Protein 1Z0J (pdb70)

GO terms:
  GO:0005525 GTP binding (F, IDA)
  GO:0003924 GTPase activity (F, IDA)
  GO:0005769 early endosome (C, EXP)
  GO:0010008 endosome membrane (C, EXP)
  GO:0031410 cytoplasmic vesicle (C, EXP)
  GO:0005515 protein binding (F, IPI)
  GO:0015629 actin cytoskeleton (C, IDA)

Organism: Mus musculus (NCBI:txid10090)

Solvent-accessible surface area: 10919 Å² total; per-residue (Å²): 97,117,80,50,46,83,1,41,0,0,0,0,1,39,57,55,1,14,13,15,12,0,2,106,40,5,30,97,105,46,72,75,106,120,68,120,87,23,102,4,0,30,13,36,30,61,74,14,122,31,73,140,100,76,0,23,0,8,0,4,1,4,3,18,47,132,131,5,98,55,2,1,19,18,0,5,106,74,12,35,0,0,0,0,0,0,3,0,18,104,78,122,4,14,64,29,0,75,66,11,8,145,56,6,153,137,94,23,86,141,98,30,17,18,0,0,0,0,4,65,14,38,75,88,145,93,66,98,3,95,89,152,86,0,72,70,37,0,76,77,21,155,5,6,23,15,15,0,0,2,114,81,59,67,63,5,84,89,0,0,66,35,0,2,145,91,9,133,97,39,63,68,126,32,0,69,46,3,10,92,46,0,95,60,61,17,64,62,14,142,93,69,73,35,78,52,26,28,62,21,3,33,87,6,22,155,68,0,100,104,9,27,41,89,74,138,62,65,68,167

Structure (mmCIF, N/CA/C/O backbone):
data_1Z0J
#
_entry.id   1Z0J
#
_cell.length_a   45.075
_cell.length_b   55.897
_cell.length_c   85.960
_cell.angle_alpha   90.00
_cell.angle_beta   90.00
_cell.angle_gamma   90.00
#
_symmetry.space_group_name_H-M   'P 21 21 21'
#
loop_
_entity.id
_entity.type
_entity.pdbx_description
1 polymer 'Ras-related protein Rab-22A'
2 polymer 'FYVE-finger-containing Rab5 effector protein rabenosyn-5'
3 non-polymer 'MAGNESIUM ION'
4 non-polymer "GUANOSINE-5'-TRIPHOSPHATE"
5 non-polymer 2-AMINO-2-HYDROXYMETHYL-PROPANE-1,3-DIOL
6 non-polymer GLYCEROL
7 water water
#
loop_
_atom_site.group_PDB
_atom_site.id
_atom_site.type_symbol
_atom_site.label_atom_id
_atom_site.label_alt_id
_atom_site.label_comp_id
_atom_site.label_asym_id
_atom_site.label_entity_id
_atom_site.label_seq_id
_atom_site.pdbx_PDB_ins_code
_atom_site.Cartn_x
_atom_site.Cartn_y
_atom_site.Cartn_z
_atom_site.occupancy
_atom_site.B_iso_or_equiv
_atom_site.auth_seq_id
_atom_site.auth_comp_id
_atom_site.auth_asym_id
_atom_site.auth_atom_id
_atom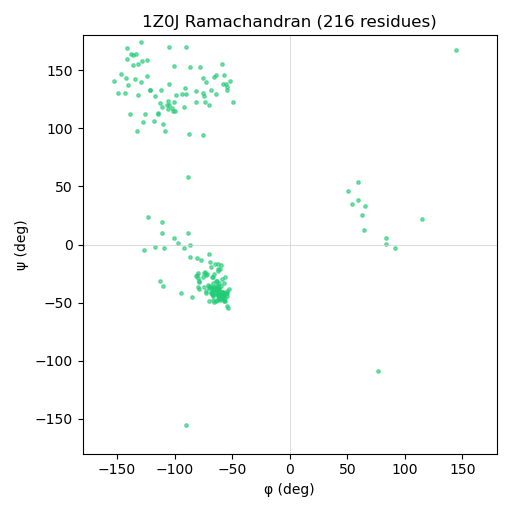_site.pdbx_PDB_model_num
ATOM 1 N N . GLY A 1 1 ? 17.342 10.360 -11.325 1.00 34.22 0 GLY A N 1
ATOM 2 C CA . GLY A 1 1 ? 18.583 11.056 -11.789 1.00 25.73 0 GLY A CA 1
ATOM 3 C C . GLY A 1 1 ? 18.409 12.500 -11.407 1.00 31.04 0 GLY A C 1
ATOM 4 O O . GLY A 1 1 ? 19.135 13.031 -10.561 1.00 34.54 0 GLY A O 1
ATOM 5 N N . SER A 1 2 ? 17.434 13.131 -12.046 1.00 30.44 1 SER A N 1
ATOM 6 C CA . SER A 1 2 ? 16.924 14.394 -11.574 1.00 26.63 1 SER A CA 1
ATOM 7 C C . SER A 1 2 ? 15.702 14.099 -10.704 1.00 22.54 1 SER A C 1
ATOM 8 O O . SER A 1 2 ? 15.550 14.688 -9.638 1.00 24.07 1 SER A O 1
ATOM 10 N N . ALA A 1 3 ? 14.851 13.166 -11.138 1.00 16.78 2 ALA A N 1
ATOM 11 C CA . ALA A 1 3 ? 13.631 12.864 -10.385 1.00 13.63 2 ALA A CA 1
ATOM 12 C C . ALA A 1 3 ? 13.864 11.953 -9.178 1.00 14.54 2 ALA A C 1
ATOM 13 O O . ALA A 1 3 ? 13.141 12.030 -8.181 1.00 17.55 2 ALA A O 1
ATOM 15 N N . LEU A 1 4 ? 14.881 11.106 -9.266 1.00 12.85 3 LEU A N 1
ATOM 16 C CA . LEU A 1 4 ? 15.166 10.139 -8.213 1.00 12.67 3 LEU A CA 1
ATOM 17 C C . LEU A 1 4 ? 16.342 10.565 -7.325 1.00 15.71 3 LEU A C 1
ATOM 18 O O . LEU A 1 4 ? 17.471 10.690 -7.799 1.00 17.39 3 LEU A O 1
ATOM 23 N N . ARG A 1 5 ? 16.061 10.773 -6.040 1.00 13.67 4 ARG A N 1
ATOM 24 C CA . ARG A 1 5 ? 17.066 11.189 -5.051 1.00 15.60 4 ARG A CA 1
ATOM 25 C C . ARG A 1 5 ? 17.685 9.968 -4.361 1.00 11.45 4 ARG A C 1
ATOM 26 O O . ARG A 1 5 ? 16.979 9.229 -3.677 1.00 14.30 4 ARG A O 1
ATOM 34 N N . GLU A 1 6 ? 18.991 9.777 -4.515 1.00 12.91 5 GLU A N 1
ATOM 35 C CA . GLU A 1 6 ? 19.709 8.694 -3.833 1.00 13.96 5 GLU A CA 1
ATOM 36 C C . GLU A 1 6 ? 20.024 9.116 -2.406 1.00 13.83 5 GLU A C 1
ATOM 37 O O . GLU A 1 6 ? 20.514 10.222 -2.176 1.00 14.39 5 GLU A O 1
ATOM 43 N N . LEU A 1 7 ? 19.738 8.234 -1.454 1.00 11.42 6 LEU A N 1
ATOM 44 C CA . LEU A 1 7 ? 19.956 8.521 -0.031 1.00 11.68 6 LEU A CA 1
ATOM 45 C C . LEU A 1 7 ? 20.791 7.417 0.611 1.00 12.97 6 LEU A C 1
ATOM 46 O O . LEU A 1 7 ? 20.280 6.321 0.855 1.00 11.97 6 LEU A O 1
ATOM 51 N N . LYS A 1 8 ? 22.066 7.702 0.888 1.00 11.64 7 LYS A N 1
ATOM 52 C CA . LYS A 1 8 ? 22.943 6.722 1.542 1.00 12.43 7 LYS A CA 1
ATOM 53 C C . LYS A 1 8 ? 22.701 6.734 3.045 1.00 11.26 7 LYS A C 1
ATOM 54 O O . LYS A 1 8 ? 22.824 7.768 3.698 1.00 10.19 7 LYS A O 1
ATOM 60 N N . VAL A 1 9 ? 22.336 5.573 3.591 1.00 10.43 8 VAL A N 1
ATOM 61 C CA . VAL A 1 9 ? 22.046 5.457 5.024 1.00 11.28 8 VAL A CA 1
ATOM 62 C C . VAL A 1 9 ? 22.839 4.280 5.586 1.00 11.09 8 VAL A C 1
ATOM 63 O O . VAL A 1 9 ? 22.962 3.228 4.940 1.00 12.73 8 VAL A O 1
ATOM 67 N N . CYS A 1 10 ? 23.377 4.455 6.785 1.00 9.62 9 CYS A N 1
ATOM 68 C CA . CYS A 1 10 ? 24.166 3.408 7.429 1.00 10.62 9 CYS A CA 1
ATOM 69 C C . CYS A 1 10 ? 23.567 3.020 8.777 1.00 9.35 9 CYS A C 1
ATOM 70 O O . CYS A 1 10 ? 23.265 3.884 9.594 1.00 11.44 9 CYS A O 1
ATOM 73 N N . LEU A 1 11 ? 23.440 1.711 8.999 1.00 9.37 10 LEU A N 1
ATOM 74 C CA . LEU A 1 11 ? 22.983 1.163 10.283 1.00 9.34 10 LEU A CA 1
ATOM 75 C C . LEU A 1 11 ? 24.178 0.831 11.157 1.00 9.12 10 LEU A C 1
ATOM 76 O O . LEU A 1 11 ? 25.107 0.160 10.701 1.00 9.83 10 LEU A O 1
ATOM 81 N N . LEU A 1 12 ? 24.142 1.321 12.400 1.00 9.43 11 LEU A N 1
ATOM 82 C CA . LEU A 1 12 ? 25.203 1.151 13.399 1.00 9.36 11 LEU A CA 1
ATOM 83 C C . LEU A 1 12 ? 24.598 0.703 14.731 1.00 9.37 11 LEU A C 1
ATOM 84 O O . LEU A 1 12 ? 23.426 0.975 15.014 1.00 10.03 11 LEU A O 1
ATOM 89 N N . GLY A 1 13 ? 25.404 0.033 15.557 1.00 8.75 12 GLY A N 1
ATOM 90 C CA . GLY A 1 13 ? 24.947 -0.417 16.869 1.00 10.73 12 GLY A CA 1
ATOM 91 C C . GLY A 1 13 ? 25.554 -1.749 17.238 1.00 10.88 12 GLY A C 1
ATOM 92 O O . GLY A 1 13 ? 26.137 -2.441 16.398 1.00 11.64 12 GLY A O 1
ATOM 93 N N . ASP A 1 14 ? 25.396 -2.098 18.511 1.00 11.43 13 ASP A N 1
ATOM 94 C CA . ASP A 1 14 ? 25.941 -3.341 19.054 1.00 13.92 13 ASP A CA 1
ATOM 95 C C . ASP A 1 14 ? 25.401 -4.556 18.321 1.00 11.23 13 ASP A C 1
ATOM 96 O O . ASP A 1 14 ? 24.314 -4.516 17.744 1.00 11.58 13 ASP A O 1
ATOM 101 N N . THR A 1 15 ? 26.162 -5.645 18.359 1.00 10.95 14 THR A N 1
ATOM 102 C CA . THR A 1 15 ? 25.685 -6.915 17.842 1.00 11.39 14 THR A CA 1
ATOM 103 C C . THR A 1 15 ? 24.400 -7.333 18.564 1.00 10.89 14 THR A C 1
ATOM 104 O O . THR A 1 15 ? 24.277 -7.138 19.778 1.00 11.82 14 THR A O 1
ATOM 108 N N . GLY A 1 16 ? 23.422 -7.845 17.817 1.00 10.09 15 GLY A N 1
ATOM 109 C CA . GLY A 1 16 ? 22.234 -8.419 18.433 1.00 9.77 15 GLY A CA 1
ATOM 110 C C . GLY A 1 16 ? 21.069 -7.471 18.647 1.00 10.81 15 GLY A C 1
ATOM 111 O O . GLY A 1 16 ? 20.014 -7.895 19.097 1.00 10.96 15 GLY A O 1
ATOM 112 N N . VAL A 1 17 ? 21.232 -6.191 18.317 1.00 9.38 16 VAL A N 1
ATOM 113 C CA . VAL A 1 17 ? 20.175 -5.207 18.597 1.00 9.44 16 VAL A CA 1
ATOM 114 C C . VAL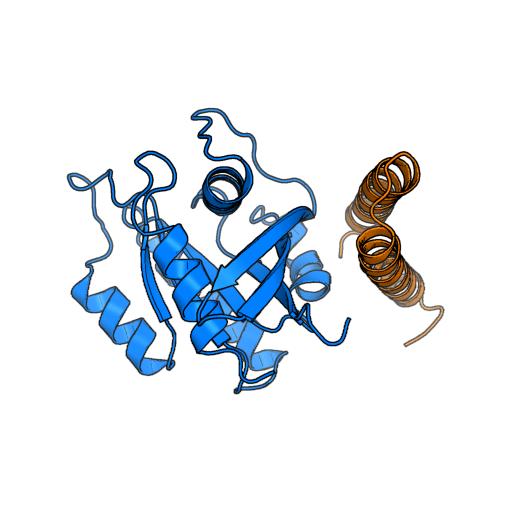 A 1 17 ? 19.026 -5.217 17.592 1.00 8.54 16 VAL A C 1
ATOM 115 O O . VAL A 1 17 ? 17.930 -4.790 17.932 1.00 9.20 16 VAL A O 1
ATOM 119 N N . GLY A 1 18 ? 19.289 -5.685 16.370 1.00 9.20 17 GLY A N 1
ATOM 120 C CA . GLY A 1 18 ? 18.281 -5.776 15.309 1.00 8.76 17 GLY A CA 1
ATOM 121 C C . GLY A 1 18 ? 18.489 -4.891 14.079 1.00 8.91 17 GLY A C 1
ATOM 122 O O . GLY A 1 18 ? 17.528 -4.639 13.358 1.00 9.38 17 GLY A O 1
ATOM 123 N N . LYS A 1 19 ? 19.720 -4.443 13.809 1.00 8.87 18 LYS A N 1
ATOM 124 C CA . LYS A 1 19 ? 20.006 -3.650 12.595 1.00 8.71 18 LYS A CA 1
ATOM 125 C C . LYS A 1 19 ? 19.555 -4.355 11.323 1.00 8.57 18 LYS A C 1
ATOM 126 O O . LYS A 1 19 ? 18.792 -3.805 10.510 1.00 9.06 18 LYS A O 1
ATOM 132 N N . SER A 1 20 ? 19.996 -5.595 11.140 1.00 9.17 19 SER A N 1
ATOM 133 C CA . SER A 1 20 ? 19.656 -6.306 9.924 1.00 8.77 19 SER A CA 1
ATOM 134 C C . SER A 1 20 ? 18.171 -6.600 9.867 1.00 9.03 19 SER A C 1
ATOM 135 O O . SER A 1 20 ? 17.571 -6.554 8.792 1.00 9.41 19 SER A O 1
ATOM 138 N N . SER A 1 21 ? 17.565 -6.900 11.014 1.00 10.36 20 SER A N 1
ATOM 139 C CA . SER A 1 21 ? 16.138 -7.180 11.049 1.00 9.50 20 SER A CA 1
ATOM 140 C C . SER A 1 21 ? 15.313 -5.944 10.671 1.00 8.25 20 SER A C 1
ATOM 141 O O . SER A 1 21 ? 14.288 -6.042 9.997 1.00 9.44 20 SER A O 1
ATOM 144 N N . ILE A 1 22 ? 15.726 -4.775 11.132 1.00 9.24 21 ILE A N 1
ATOM 145 C CA . ILE A 1 22 ? 15.110 -3.523 10.661 1.00 9.08 21 ILE A CA 1
ATOM 146 C C . ILE A 1 22 ? 15.172 -3.387 9.135 1.00 8.90 21 ILE A C 1
ATOM 147 O O . ILE A 1 22 ? 14.151 -3.094 8.489 1.00 9.06 21 ILE A O 1
ATOM 152 N N . MET A 1 23 ? 16.350 -3.623 8.563 1.00 8.94 22 MET A N 1
ATOM 153 C CA . MET A 1 23 ? 16.510 -3.552 7.111 1.00 9.30 22 MET A CA 1
ATOM 154 C C . MET A 1 23 ? 15.642 -4.569 6.371 1.00 9.18 22 MET A C 1
ATOM 155 O O . MET A 1 23 ? 14.990 -4.226 5.387 1.00 10.34 22 MET A O 1
ATOM 160 N N . TRP A 1 24 ? 15.623 -5.814 6.837 1.00 9.81 23 TRP A N 1
ATOM 161 C CA . TRP A 1 24 ? 14.816 -6.852 6.177 1.00 9.64 23 TRP A CA 1
ATOM 162 C C . TRP A 1 24 ? 13.320 -6.553 6.286 1.00 10.45 23 TRP A C 1
ATOM 163 O O . TRP A 1 24 ? 12.558 -6.810 5.344 1.00 11.42 23 TRP A O 1
ATOM 174 N N . ARG A 1 25 ? 12.880 -6.003 7.413 1.00 10.46 24 ARG A N 1
ATOM 175 C CA . ARG A 1 25 ? 11.488 -5.621 7.529 1.00 10.28 24 ARG A CA 1
ATOM 176 C C . ARG A 1 25 ? 11.144 -4.517 6.533 1.00 11.00 24 ARG A C 1
ATOM 177 O O . ARG A 1 25 ? 10.143 -4.610 5.808 1.00 11.57 24 ARG A O 1
ATOM 185 N N . PHE A 1 26 ? 11.974 -3.479 6.485 1.00 10.13 25 PHE A N 1
ATOM 186 C CA . PHE A 1 26 ? 11.743 -2.351 5.579 1.00 10.47 25 PHE A CA 1
ATOM 187 C C . PHE A 1 26 ? 11.742 -2.781 4.109 1.00 11.30 25 PHE A C 1
ATOM 188 O O . PHE A 1 26 ? 10.845 -2.398 3.353 1.00 11.34 25 PHE A O 1
ATOM 196 N N . VAL A 1 27 ? 12.730 -3.573 3.706 1.00 10.58 26 VAL A N 1
ATOM 197 C CA . VAL A 1 27 ? 12.917 -3.913 2.299 1.00 11.63 26 VAL A CA 1
ATOM 198 C C . VAL A 1 27 ? 12.066 -5.110 1.847 1.00 13.00 26 VAL A C 1
ATOM 199 O O . VAL A 1 27 ? 11.432 -5.063 0.779 1.00 14.33 26 VAL A O 1
ATOM 203 N N . GLU A 1 28 ? 12.033 -6.174 2.649 1.00 12.23 27 GLU A N 1
ATOM 204 C CA . GLU A 1 28 ? 11.403 -7.437 2.236 1.00 12.89 27 GLU A CA 1
ATOM 205 C C . GLU A 1 28 ? 10.101 -7.737 2.974 1.00 13.20 27 GLU A C 1
ATOM 206 O O . GLU A 1 28 ? 9.447 -8.740 2.675 1.00 15.09 27 GLU A O 1
ATOM 212 N N . ASP A 1 29 ? 9.720 -6.881 3.925 1.00 11.44 28 ASP A N 1
ATOM 213 C CA . ASP A 1 29 ? 8.551 -7.084 4.771 1.00 11.73 28 ASP A CA 1
ATOM 214 C C . ASP A 1 29 ? 8.536 -8.479 5.404 1.00 14.31 28 ASP A C 1
ATOM 215 O O . ASP A 1 29 ? 7.506 -9.155 5.414 1.00 14.49 28 ASP A O 1
ATOM 220 N N . SER A 1 30 ? 9.681 -8.893 5.940 1.00 13.41 29 SER A N 1
ATOM 221 C CA . SER A 1 30 ? 9.800 -10.183 6.604 1.00 14.08 29 SER A CA 1
ATOM 222 C C . SER A 1 30 ? 10.626 -10.072 7.878 1.00 15.75 29 SER A C 1
ATOM 223 O O . SER A 1 30 ? 11.323 -9.072 8.080 1.00 13.35 29 SER A O 1
ATOM 226 N N . PHE A 1 31 ? 10.516 -11.098 8.727 1.00 15.19 30 PHE A N 1
ATOM 227 C CA . PHE A 1 31 ? 11.264 -11.224 9.979 1.00 12.74 30 PHE A CA 1
ATOM 228 C C . PHE A 1 31 ? 11.701 -12.671 10.176 1.00 14.34 30 PHE A C 1
ATOM 229 O O . PHE A 1 31 ? 10.919 -13.601 9.947 1.00 14.42 30 PHE A O 1
ATOM 237 N N . ASP A 1 32 ? 12.947 -12.847 10.605 1.00 12.65 31 ASP A N 1
ATOM 238 C CA . ASP A 1 32 ? 13.504 -14.165 10.853 1.00 12.45 31 ASP A CA 1
ATOM 239 C C . ASP A 1 32 ? 14.038 -14.201 12.286 1.00 14.36 31 ASP A C 1
ATOM 240 O O . ASP A 1 32 ? 15.016 -13.521 12.595 1.00 12.00 31 ASP A O 1
ATOM 245 N N . PRO A 1 33 ? 13.396 -14.998 13.170 1.00 11.17 32 PRO A N 1
ATOM 246 C CA . PRO A 1 33 ? 13.863 -15.132 14.561 1.00 13.13 32 PRO A CA 1
ATOM 247 C C . PRO A 1 33 ? 15.279 -15.686 14.658 1.00 11.29 32 PRO A C 1
ATOM 248 O O . PRO A 1 33 ? 15.962 -15.493 15.670 1.00 13.04 32 PRO A O 1
ATOM 252 N N . ASN A 1 34 ? 15.716 -16.359 13.602 1.00 12.44 33 ASN A N 1
ATOM 253 C CA . ASN A 1 34 ? 17.017 -17.012 13.585 1.00 12.15 33 ASN A CA 1
ATOM 254 C C . ASN A 1 34 ? 18.050 -16.378 12.660 1.00 14.83 33 ASN A C 1
ATOM 255 O O . ASN A 1 34 ? 19.042 -17.012 12.315 1.00 14.44 33 ASN A O 1
ATOM 260 N N . ILE A 1 35 ? 17.839 -15.122 12.272 1.00 13.23 34 ILE A N 1
ATOM 261 C CA . ILE A 1 35 ? 18.828 -14.422 11.453 1.00 12.46 34 ILE A CA 1
ATOM 262 C C . ILE A 1 35 ? 20.193 -14.447 12.151 1.00 13.61 34 ILE A C 1
ATOM 263 O O . ILE A 1 35 ? 20.278 -14.267 13.369 1.00 14.43 34 ILE A O 1
ATOM 268 N N . ASN A 1 36 ? 21.245 -14.681 11.370 1.00 13.26 35 ASN A N 1
ATOM 269 C CA . ASN A 1 36 ? 22.608 -14.796 11.887 1.00 16.35 35 ASN A CA 1
ATOM 270 C C . ASN A 1 36 ? 23.292 -13.434 11.997 1.00 14.08 35 ASN A C 1
ATOM 271 O O . ASN A 1 36 ? 22.963 -12.518 11.239 1.00 14.31 35 ASN A O 1
ATOM 276 N N . PRO A 1 37 ? 24.252 -13.290 12.931 1.00 12.70 36 PRO A N 1
ATOM 277 C CA . PRO A 1 37 ? 25.082 -12.091 12.977 1.00 12.94 36 PRO A CA 1
ATOM 278 C C . PRO A 1 37 ? 25.713 -11.795 11.615 1.00 13.25 36 PRO A C 1
ATOM 279 O O . PRO A 1 37 ? 26.134 -12.711 10.895 1.00 14.69 36 PRO A O 1
ATOM 283 N N . THR A 1 38 ? 25.762 -10.513 11.277 1.00 12.39 37 THR A N 1
ATOM 284 C CA . THR A 1 38 ? 26.314 -10.013 10.016 1.00 12.07 37 THR A CA 1
ATOM 285 C C . THR A 1 38 ? 27.834 -10.100 9.981 1.00 11.54 37 THR A C 1
ATOM 286 O O . THR A 1 38 ? 28.502 -9.840 10.964 1.00 12.33 37 THR A O 1
ATOM 290 N N . ILE A 1 39 ? 28.349 -10.484 8.816 1.00 14.02 38 ILE A N 1
ATOM 291 C CA . ILE A 1 39 ? 29.782 -10.502 8.548 1.00 14.14 38 ILE A CA 1
ATOM 292 C C . ILE A 1 39 ? 30.143 -9.341 7.605 1.00 13.00 38 ILE A C 1
ATOM 293 O O . ILE A 1 39 ? 29.609 -9.238 6.502 1.00 14.16 38 ILE A O 1
ATOM 298 N N . GLY A 1 40 ? 31.014 -8.456 8.074 1.00 12.44 39 GLY A N 1
ATOM 299 C CA . GLY A 1 40 ? 31.456 -7.302 7.280 1.00 13.08 39 GLY A CA 1
ATOM 300 C C . GLY A 1 40 ? 30.412 -6.198 7.228 1.00 12.60 39 GLY A C 1
ATOM 301 O O . GLY A 1 40 ? 30.183 -5.507 8.226 1.00 13.48 39 GLY A O 1
ATOM 302 N N . ALA A 1 41 ? 29.795 -6.024 6.062 1.00 12.53 40 ALA A N 1
ATOM 303 C CA . ALA A 1 41 ? 28.621 -5.165 5.918 1.00 13.87 40 ALA A CA 1
ATOM 304 C C . ALA A 1 41 ? 27.771 -5.659 4.757 1.00 13.37 40 ALA A C 1
ATOM 305 O O . ALA A 1 41 ? 28.304 -6.083 3.720 1.00 15.03 40 ALA A O 1
ATOM 307 N N . SER A 1 42 ? 26.451 -5.607 4.933 1.00 11.33 41 SER A N 1
ATOM 308 C CA . SER A 1 42 ? 25.515 -6.009 3.882 1.00 12.63 41 SER A CA 1
ATOM 309 C C . SER A 1 42 ? 24.890 -4.775 3.236 1.00 11.37 41 SER A C 1
ATOM 310 O O . SER A 1 42 ? 25.061 -3.657 3.737 1.00 11.03 41 SER A O 1
ATOM 313 N N . PHE A 1 43 ? 24.178 -4.990 2.129 1.00 11.26 42 PHE A N 1
ATOM 314 C CA . PHE A 1 43 ? 23.660 -3.895 1.312 1.00 12.32 42 PHE A CA 1
ATOM 315 C C . PHE A 1 43 ? 22.290 -4.251 0.760 1.00 12.79 42 PHE A C 1
ATOM 316 O O . PHE A 1 43 ? 22.110 -5.342 0.205 1.00 12.32 42 PHE A O 1
ATOM 324 N N . MET A 1 44 ? 21.333 -3.336 0.917 1.00 11.07 43 MET A N 1
ATOM 325 C CA . MET A 1 44 ? 20.029 -3.437 0.240 1.00 11.36 43 MET A CA 1
ATOM 326 C C . MET A 1 44 ? 19.567 -2.059 -0.205 1.00 11.79 43 MET A C 1
ATOM 327 O O . MET A 1 44 ? 20.022 -1.043 0.321 1.00 11.49 43 MET A O 1
ATOM 332 N N . THR A 1 45 ? 18.653 -2.022 -1.176 1.00 11.79 44 THR A N 1
ATOM 333 C CA . THR A 1 45 ? 18.056 -0.755 -1.604 1.00 12.49 44 THR A CA 1
ATOM 334 C C . THR A 1 45 ? 16.538 -0.830 -1.599 1.00 11.97 44 THR A C 1
ATOM 335 O O . THR A 1 45 ? 15.962 -1.928 -1.672 1.00 12.91 44 THR A O 1
ATOM 339 N N . LYS A 1 46 ? 15.906 0.338 -1.516 1.00 10.85 45 LYS A N 1
ATOM 340 C CA . LYS A 1 46 ? 14.458 0.444 -1.633 1.00 10.94 45 LYS A CA 1
ATOM 341 C C . LYS A 1 46 ? 14.092 1.790 -2.249 1.00 11.71 45 LYS A C 1
ATOM 342 O O . LYS A 1 46 ? 14.557 2.838 -1.789 1.00 11.58 45 LYS A O 1
ATOM 348 N N . THR A 1 47 ? 13.238 1.750 -3.273 1.00 10.68 46 THR A N 1
ATOM 349 C CA . THR A 1 47 ? 12.735 2.962 -3.919 1.00 11.27 46 THR A CA 1
ATOM 350 C C . THR A 1 47 ? 11.360 3.267 -3.365 1.00 11.87 46 THR A C 1
ATOM 351 O O . THR A 1 47 ? 10.502 2.392 -3.311 1.00 14.11 46 THR A O 1
ATOM 355 N N . VAL A 1 48 ? 11.171 4.506 -2.915 1.00 11.59 47 VAL A N 1
ATOM 356 C CA . VAL A 1 48 ? 9.938 4.923 -2.244 1.00 11.66 47 VAL A CA 1
ATOM 357 C C . VAL A 1 48 ? 9.470 6.285 -2.750 1.00 10.92 47 VAL A C 1
ATOM 358 O O . VAL A 1 48 ? 10.244 7.032 -3.353 1.00 12.79 47 VAL A O 1
ATOM 362 N N . GLN A 1 49 ? 8.213 6.605 -2.484 1.00 11.99 48 GLN A N 1
ATOM 363 C CA . GLN A 1 49 ? 7.725 7.958 -2.689 1.00 10.72 48 GLN A CA 1
ATOM 364 C C . GLN A 1 49 ? 7.290 8.517 -1.344 1.00 11.37 48 GLN A C 1
ATOM 365 O O . GLN A 1 49 ? 6.258 8.109 -0.806 1.00 11.57 48 GLN A O 1
ATOM 371 N N . TYR A 1 50 ? 8.094 9.434 -0.801 1.00 10.27 49 TYR A N 1
ATOM 372 C CA . TYR A 1 50 ? 7.796 10.129 0.450 1.00 10.68 49 TYR A CA 1
ATOM 373 C C . TYR A 1 50 ? 7.817 11.629 0.195 1.00 10.22 49 TYR A C 1
ATOM 374 O O . TYR A 1 50 ? 8.627 12.107 -0.606 1.00 12.10 49 TYR A O 1
ATOM 3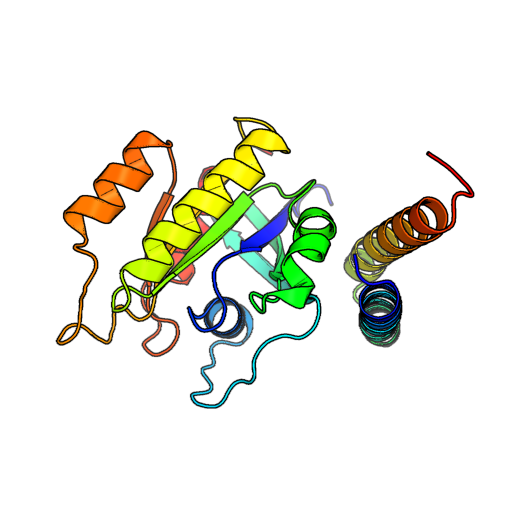83 N N . GLN A 1 51 ? 6.951 12.378 0.880 1.00 12.43 50 GLN A N 1
ATOM 384 C CA . GLN A 1 51 ? 6.888 13.833 0.695 1.00 12.58 50 GLN A CA 1
ATOM 385 C C . GLN A 1 51 ? 6.696 14.190 -0.809 1.00 12.02 50 GLN A C 1
ATOM 386 O O . GLN A 1 51 ? 7.224 15.200 -1.293 1.00 13.06 50 GLN A O 1
ATOM 392 N N . ASN A 1 52 ? 5.945 13.349 -1.530 1.00 13.84 51 ASN A N 1
ATOM 393 C CA . ASN A 1 52 ? 5.618 13.558 -2.953 1.00 13.01 51 ASN A CA 1
ATOM 394 C C . ASN A 1 52 ? 6.838 13.570 -3.874 1.00 13.42 51 ASN A C 1
ATOM 395 O O . ASN A 1 52 ? 6.811 14.177 -4.953 1.00 13.43 51 ASN A O 1
ATOM 400 N N . GLU A 1 53 ? 7.909 12.900 -3.447 1.00 11.88 52 GLU A N 1
ATOM 401 C CA . GLU A 1 53 ? 9.147 12.838 -4.215 1.00 12.03 52 GLU A CA 1
ATOM 402 C C . GLU A 1 53 ? 9.666 11.410 -4.198 1.00 10.93 52 GLU A C 1
ATOM 403 O O . GLU A 1 53 ? 9.394 10.669 -3.249 1.00 12.69 52 GLU A O 1
ATOM 409 N N . LEU A 1 54 ? 10.440 11.030 -5.210 1.00 11.71 53 LEU A N 1
ATOM 410 C CA . LEU A 1 54 ? 11.029 9.692 -5.280 1.00 12.02 53 LEU A CA 1
ATOM 411 C C . LEU A 1 54 ? 12.407 9.663 -4.639 1.00 11.25 53 LEU A C 1
ATOM 412 O O . LEU A 1 54 ? 13.244 10.540 -4.889 1.00 12.41 53 LEU A O 1
ATOM 417 N N . HIS A 1 55 ? 12.646 8.637 -3.825 1.00 10.31 54 HIS A N 1
ATOM 418 C CA . HIS A 1 55 ? 13.938 8.453 -3.160 1.00 10.59 54 HIS A CA 1
ATOM 419 C C . HIS A 1 55 ? 14.364 6.999 -3.290 1.00 10.12 54 HIS A C 1
ATOM 420 O O . HIS A 1 55 ? 13.525 6.094 -3.231 1.00 12.44 54 HIS A O 1
ATOM 427 N N . LYS A 1 56 ? 15.656 6.769 -3.472 1.00 10.94 55 LYS A N 1
ATOM 428 C CA . LYS A 1 56 ? 16.189 5.427 -3.371 1.00 12.26 55 LYS A CA 1
ATOM 429 C C . LYS A 1 56 ? 17.124 5.358 -2.179 1.00 10.74 55 LYS A C 1
ATOM 430 O O . LYS A 1 56 ? 18.199 5.964 -2.180 1.00 11.41 55 LYS A O 1
ATOM 436 N N . PHE A 1 57 ? 16.705 4.600 -1.176 1.00 10.50 56 PHE A N 1
ATOM 437 C CA . PHE A 1 57 ? 17.570 4.329 -0.034 1.00 10.44 56 PHE A CA 1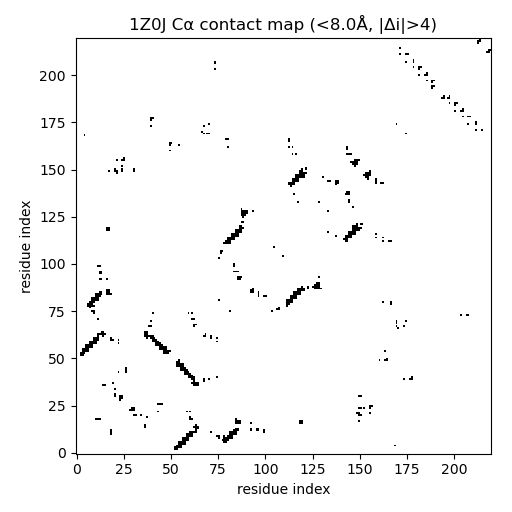
ATOM 438 C C . PHE A 1 57 ? 18.647 3.339 -0.416 1.00 9.89 56 PHE A C 1
ATOM 439 O O . PHE A 1 57 ? 18.349 2.284 -0.961 1.00 11.80 56 PHE A O 1
ATOM 447 N N . LEU A 1 58 ? 19.900 3.688 -0.138 1.00 10.26 57 LEU A N 1
ATOM 448 C CA . LEU A 1 58 ? 21.047 2.803 -0.333 1.00 10.05 57 LEU A CA 1
ATOM 449 C C . LEU A 1 58 ? 21.487 2.460 1.079 1.00 9.36 57 LEU A C 1
ATOM 450 O O . LEU A 1 58 ? 22.059 3.303 1.770 1.00 10.59 57 LEU A O 1
ATOM 455 N N . ILE A 1 59 ? 21.161 1.248 1.530 1.00 9.48 58 ILE A N 1
ATOM 456 C CA . ILE A 1 59 ? 21.249 0.919 2.960 1.00 9.75 58 ILE A CA 1
ATOM 457 C C . ILE A 1 59 ? 22.454 0.031 3.218 1.00 10.02 58 ILE A C 1
ATOM 458 O O . ILE A 1 59 ? 22.520 -1.098 2.725 1.00 10.62 58 ILE A O 1
ATOM 463 N N . TRP A 1 60 ? 23.388 0.545 4.005 1.00 9.09 59 TRP A N 1
ATOM 464 C CA . TRP A 1 60 ? 24.530 -0.236 4.441 1.00 8.90 59 TRP A CA 1
ATOM 465 C C . TRP A 1 60 ? 24.298 -0.736 5.854 1.00 8.35 59 TRP A C 1
ATOM 466 O O . TRP A 1 60 ? 24.060 0.043 6.781 1.00 11.11 59 TRP A O 1
ATOM 477 N N . ASP A 1 61 ? 24.354 -2.051 5.998 1.00 9.52 60 ASP A N 1
ATOM 478 C CA . ASP A 1 61 ? 24.051 -2.734 7.243 1.00 8.63 60 ASP A CA 1
ATOM 479 C C . ASP A 1 61 ? 25.347 -3.277 7.847 1.00 10.11 60 ASP A C 1
ATOM 480 O O . ASP A 1 61 ? 25.824 -4.333 7.426 1.00 9.79 60 ASP A O 1
ATOM 485 N N . THR A 1 62 ? 25.934 -2.547 8.793 1.00 8.82 61 THR A N 1
ATOM 486 C CA . THR A 1 62 ? 27.229 -2.933 9.345 1.00 9.79 61 THR A CA 1
ATOM 487 C C . THR A 1 62 ? 27.151 -4.067 10.356 1.00 10.94 61 THR A C 1
ATOM 488 O O . THR A 1 62 ? 26.139 -4.251 11.033 1.00 11.00 61 THR A O 1
ATOM 492 N N . ALA A 1 63 ? 28.238 -4.824 10.465 1.00 11.30 62 ALA A N 1
ATOM 493 C CA . ALA A 1 63 ? 28.365 -5.851 11.501 1.00 9.19 62 ALA A CA 1
ATOM 494 C C . ALA A 1 63 ? 28.646 -5.186 12.843 1.00 12.10 62 ALA A C 1
ATOM 495 O O . ALA A 1 63 ? 29.529 -4.330 12.949 1.00 12.82 62 ALA A O 1
ATOM 497 N N . GLY A 1 64 ? 27.895 -5.567 13.876 1.00 12.07 63 GLY A N 1
ATOM 498 C CA . GLY A 1 64 ? 28.166 -5.083 15.229 1.00 13.54 63 GLY A CA 1
ATOM 499 C C . GLY A 1 64 ? 29.179 -5.902 16.013 1.00 12.14 63 GLY A C 1
ATOM 500 O O . GLY A 1 64 ? 29.628 -5.455 17.077 1.00 16.19 63 GLY A O 1
ATOM 501 N N . LEU A 1 65 ? 29.539 -7.075 15.490 1.00 13.55 64 LEU A N 1
ATOM 502 C CA . LEU A 1 65 ? 30.560 -7.926 16.138 1.00 14.21 64 LEU A CA 1
ATOM 503 C C . LEU A 1 65 ? 31.860 -7.141 16.290 1.00 18.45 64 LEU A C 1
ATOM 504 O O . LEU A 1 65 ? 32.209 -6.310 15.439 1.00 17.94 64 LEU A O 1
ATOM 509 N N . GLU A 1 66 ? 32.574 -7.408 17.379 1.00 19.25 65 GLU A N 1
ATOM 510 C CA . GLU A 1 66 ? 33.684 -6.559 17.814 1.00 20.27 65 GLU A CA 1
ATOM 511 C C . GLU A 1 66 ? 34.800 -6.404 16.788 1.00 18.75 65 GLU A C 1
ATOM 512 O O . GLU A 1 66 ? 35.315 -5.293 16.610 1.00 19.50 65 GLU A O 1
ATOM 518 N N . ARG A 1 67 ? 35.169 -7.496 16.120 1.00 19.20 66 ARG A N 1
ATOM 519 C CA . ARG A 1 67 ? 36.284 -7.486 15.167 1.00 22.26 66 ARG A CA 1
ATOM 520 C C . ARG A 1 67 ? 36.011 -6.610 13.952 1.00 21.32 66 ARG A C 1
ATOM 521 O O . ARG A 1 67 ? 36.935 -6.253 13.220 1.00 23.44 66 ARG A O 1
ATOM 529 N N . PHE A 1 68 ? 34.743 -6.263 13.738 1.00 18.62 67 PHE A N 1
ATOM 530 C CA . PHE A 1 68 ? 34.378 -5.432 12.588 1.00 17.81 67 PHE A CA 1
ATOM 531 C C . PHE A 1 68 ? 34.247 -3.953 12.897 1.00 17.31 67 PHE A C 1
ATOM 532 O O . PHE A 1 68 ? 33.928 -3.172 11.997 1.00 16.09 67 PHE A O 1
ATOM 540 N N . ARG A 1 69 ? 34.486 -3.551 14.142 1.00 17.39 68 ARG A N 1
ATOM 541 C CA . ARG A 1 69 ? 34.319 -2.146 14.520 1.00 17.91 68 ARG A CA 1
ATOM 542 C C . ARG A 1 69 ? 35.132 -1.199 13.627 1.00 18.85 68 ARG A C 1
ATOM 543 O O . ARG A 1 69 ? 34.636 -0.151 13.218 1.00 16.22 68 ARG A O 1
ATOM 551 N N . ALA A 1 70 ? 36.366 -1.582 13.304 1.00 16.60 69 ALA A N 1
ATOM 552 C CA . ALA A 1 70 ? 37.224 -0.766 12.447 1.00 16.45 69 ALA A CA 1
ATOM 553 C C . ALA A 1 70 ? 36.774 -0.687 10.980 1.00 15.34 69 ALA A C 1
ATOM 554 O O . ALA A 1 70 ? 37.242 0.178 10.244 1.00 15.95 69 ALA A O 1
ATOM 556 N N . LEU A 1 71 ? 35.881 -1.579 10.560 1.00 14.87 70 LEU A N 1
ATOM 557 C CA . LEU A 1 71 ? 35.340 -1.552 9.203 1.00 14.89 70 LEU A CA 1
ATOM 558 C C . LEU A 1 71 ? 34.225 -0.520 9.020 1.00 12.59 70 LEU A C 1
ATOM 559 O O . LEU A 1 71 ? 33.997 -0.028 7.912 1.00 12.54 70 LEU A O 1
ATOM 564 N N . ALA A 1 72 ? 33.536 -0.200 10.111 1.00 11.83 71 ALA A N 1
ATOM 565 C CA . ALA A 1 72 ? 32.352 0.661 10.051 1.00 12.48 71 ALA A CA 1
ATOM 566 C C . ALA A 1 72 ? 32.553 2.035 9.381 1.00 11.99 71 ALA A C 1
ATOM 567 O O . ALA A 1 72 ? 31.652 2.479 8.661 1.00 11.31 71 ALA A O 1
ATOM 569 N N . PRO A 1 73 ? 33.698 2.722 9.619 1.00 12.18 72 PRO A N 1
ATOM 570 C CA . PRO A 1 73 ? 33.911 4.010 8.932 1.00 13.25 72 PRO A CA 1
ATOM 571 C C . PRO A 1 73 ? 33.837 3.953 7.405 1.00 16.82 72 PRO A C 1
ATOM 572 O O . PRO A 1 73 ? 33.476 4.952 6.772 1.00 14.87 72 PRO A O 1
ATOM 576 N N . MET A 1 74 ? 34.164 2.802 6.822 1.00 14.54 73 MET A N 1
ATOM 577 C CA . MET A 1 74 ? 34.053 2.609 5.374 1.00 15.22 73 MET A CA 1
ATOM 578 C C . MET A 1 74 ? 32.605 2.755 4.909 1.00 15.58 73 MET A C 1
ATOM 579 O O . MET A 1 74 ? 32.352 2.985 3.723 1.00 17.41 73 MET A O 1
ATOM 584 N N . TYR A 1 75 ? 31.663 2.597 5.840 1.00 11.88 74 TYR A N 1
ATOM 585 C CA . TYR A 1 75 ? 30.230 2.637 5.532 1.00 10.00 74 TYR A CA 1
ATOM 586 C C . TYR A 1 75 ? 29.527 3.868 6.065 1.00 12.34 74 TYR A C 1
ATOM 587 O O . TYR A 1 75 ? 28.652 4.403 5.395 1.00 13.29 74 TYR A O 1
ATOM 596 N N . TYR A 1 76 ? 29.918 4.354 7.235 1.00 10.32 75 TYR A N 1
ATOM 597 C CA . TYR A 1 76 ? 29.238 5.540 7.741 1.00 11.04 75 TYR A CA 1
ATOM 598 C C . TYR A 1 76 ? 29.735 6.833 7.088 1.00 12.20 75 TYR A C 1
ATOM 599 O O . TYR A 1 76 ? 28.965 7.770 6.928 1.00 12.26 75 TYR A O 1
ATOM 608 N N . ARG A 1 77 ? 31.007 6.874 6.700 1.00 12.60 76 ARG A N 1
ATOM 609 C CA . ARG A 1 77 ? 31.543 8.063 6.038 1.00 14.68 76 ARG A CA 1
ATOM 610 C C . ARG A 1 77 ? 30.854 8.281 4.695 1.00 13.12 76 ARG A C 1
ATOM 611 O O . ARG A 1 77 ? 30.703 7.361 3.897 1.00 14.51 76 ARG A O 1
ATOM 619 N N . GLY A 1 78 ? 30.386 9.503 4.480 1.00 12.05 77 GLY A N 1
ATOM 620 C CA . GLY A 1 78 ? 29.653 9.843 3.259 1.00 12.09 77 GLY A CA 1
ATOM 621 C C . GLY A 1 78 ? 28.170 9.505 3.267 1.00 11.93 77 GLY A C 1
ATOM 622 O O . GLY A 1 78 ? 27.466 9.748 2.288 1.00 12.07 77 GLY A O 1
ATOM 623 N N . SER A 1 79 ? 27.677 8.944 4.368 1.00 12.25 78 SER A N 1
ATOM 624 C CA . SER A 1 79 ? 26.239 8.699 4.507 1.00 11.70 78 SER A CA 1
ATOM 625 C C . SER A 1 79 ? 25.479 9.990 4.789 1.00 10.25 78 SER A C 1
ATOM 626 O O . SER A 1 79 ? 25.961 10.870 5.515 1.00 12.20 78 SER A O 1
ATOM 629 N N . ALA A 1 80 ? 24.283 10.099 4.224 1.00 10.83 79 ALA A N 1
ATOM 630 C CA . ALA A 1 80 ? 23.406 11.234 4.503 1.00 11.61 79 ALA A CA 1
ATOM 631 C C . ALA A 1 80 ? 22.757 11.116 5.887 1.00 10.84 79 ALA A C 1
ATOM 632 O O . ALA A 1 80 ? 22.439 12.124 6.528 1.00 11.65 79 ALA A O 1
ATOM 634 N N . ALA A 1 81 ? 22.577 9.875 6.342 1.00 10.32 80 ALA A N 1
ATOM 635 C CA . ALA A 1 81 ? 21.998 9.603 7.647 1.00 10.51 80 ALA A CA 1
ATOM 636 C C . ALA A 1 81 ? 22.611 8.353 8.241 1.00 10.41 80 ALA A C 1
ATOM 637 O O . ALA A 1 81 ? 22.965 7.423 7.526 1.00 9.64 80 ALA A O 1
ATOM 639 N N . ALA A 1 82 ? 22.726 8.360 9.565 1.00 9.41 81 ALA A N 1
ATOM 640 C CA . ALA A 1 82 ? 23.128 7.190 10.326 1.00 10.50 81 ALA A CA 1
ATOM 641 C C . ALA A 1 82 ? 21.992 6.784 11.258 1.00 9.57 81 ALA A C 1
ATOM 642 O O . ALA A 1 82 ? 21.475 7.615 12.019 1.00 10.83 81 ALA A O 1
ATOM 644 N N . ILE A 1 83 ? 21.615 5.515 11.199 1.00 8.90 82 ILE A N 1
ATOM 645 C CA . ILE A 1 83 ? 20.624 4.955 12.118 1.00 9.82 82 ILE A CA 1
ATOM 646 C C . ILE A 1 83 ? 21.396 4.178 13.174 1.00 9.16 82 ILE A C 1
ATOM 647 O O . ILE A 1 83 ? 22.048 3.182 12.846 1.00 9.32 82 ILE A O 1
ATOM 652 N N . ILE A 1 84 ? 21.332 4.638 14.421 1.00 8.37 83 ILE A N 1
ATOM 653 C CA . ILE A 1 84 ? 22.014 3.930 15.506 1.00 9.75 83 ILE A CA 1
ATOM 654 C C . ILE A 1 84 ? 20.956 3.201 16.317 1.00 8.74 83 ILE A C 1
ATOM 655 O O . ILE A 1 84 ? 20.000 3.804 16.826 1.00 9.85 83 ILE A O 1
ATOM 660 N N . VAL A 1 85 ? 21.108 1.881 16.362 1.00 9.79 84 VAL A N 1
ATOM 661 C CA . VAL A 1 85 ? 20.114 1.002 16.947 1.00 9.60 84 VAL A CA 1
ATOM 662 C C . VAL A 1 85 ? 20.591 0.497 18.320 1.00 9.85 84 VAL A C 1
ATOM 663 O O . VAL A 1 85 ? 21.756 0.129 18.479 1.00 9.98 84 VAL A O 1
ATOM 667 N N . TYR A 1 86 ? 19.668 0.465 19.289 1.00 9.36 85 TYR A N 1
ATOM 668 C CA . TYR A 1 86 ? 19.887 -0.223 20.563 1.00 9.24 85 TYR A CA 1
ATOM 669 C C . TYR A 1 86 ? 18.702 -1.153 20.828 1.00 9.78 85 TYR A C 1
ATOM 670 O O . TYR A 1 86 ? 17.730 -1.186 20.062 1.00 10.22 85 TYR A O 1
ATOM 679 N N . ASP A 1 87 ? 18.815 -1.931 21.897 1.00 10.40 86 ASP A N 1
ATOM 680 C CA . ASP A 1 87 ? 17.814 -2.902 22.326 1.00 10.64 86 ASP A CA 1
ATOM 681 C C . ASP A 1 87 ? 17.204 -2.378 23.624 1.00 9.64 86 ASP A C 1
ATOM 682 O O . ASP A 1 87 ? 17.930 -2.205 24.616 1.00 10.79 86 ASP A O 1
ATOM 687 N N . ILE A 1 88 ? 15.899 -2.106 23.627 1.00 10.30 87 ILE A N 1
ATOM 688 C CA . ILE A 1 88 ? 15.275 -1.498 24.812 1.00 9.85 87 ILE A CA 1
ATOM 689 C C . ILE A 1 88 ? 15.357 -2.357 26.069 1.00 11.29 87 ILE A C 1
ATOM 690 O O . ILE A 1 88 ? 15.148 -1.848 27.175 1.00 11.48 87 ILE A O 1
ATOM 695 N N . THR A 1 89 ? 15.650 -3.649 25.896 1.00 11.11 88 THR A N 1
ATOM 696 C CA . THR A 1 89 ? 15.754 -4.596 27.010 1.00 10.60 88 THR A CA 1
ATOM 697 C C . THR A 1 89 ? 17.174 -4.729 27.550 1.00 13.07 88 THR A C 1
ATOM 698 O O . THR A 1 89 ? 17.392 -5.455 28.521 1.00 13.82 88 THR A O 1
ATOM 702 N N . LYS A 1 90 ? 18.140 -4.049 26.928 1.00 13.52 89 LYS A N 1
ATOM 703 C CA . LYS A 1 90 ? 19.541 -4.124 27.355 1.00 13.91 89 LYS A CA 1
ATOM 704 C C . LYS A 1 90 ? 20.173 -2.733 27.450 1.00 14.09 89 LYS A C 1
A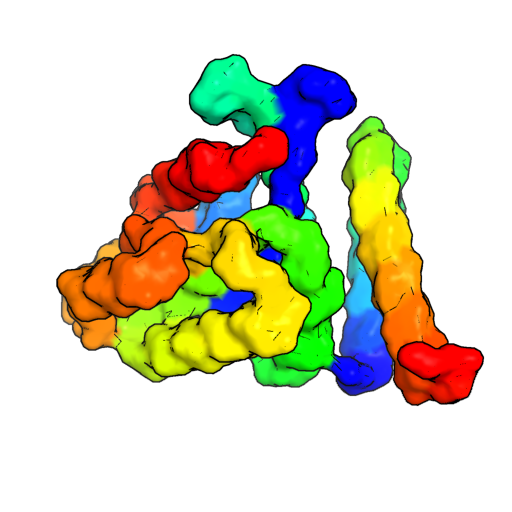TOM 705 O O . LYS A 1 90 ? 20.643 -2.172 26.451 1.00 12.84 89 LYS A O 1
ATOM 711 N N . GLU A 1 91 ? 20.217 -2.192 28.663 1.00 15.06 90 GLU A N 1
ATOM 712 C CA . GLU A 1 91 ? 20.736 -0.844 28.895 1.00 14.37 90 GLU A CA 1
ATOM 713 C C . GLU A 1 91 ? 22.171 -0.668 28.399 1.00 16.70 90 GLU A C 1
ATOM 714 O O . GLU A 1 91 ? 22.546 0.418 27.936 1.00 14.68 90 GLU A O 1
ATOM 720 N N . GLU A 1 92 ? 22.973 -1.725 28.474 1.00 13.33 91 GLU A N 1
ATOM 721 C CA . GLU A 1 92 ? 24.355 -1.631 27.993 1.00 16.01 91 GLU A CA 1
ATOM 722 C C . GLU A 1 92 ? 24.425 -1.248 26.511 1.00 15.10 91 GLU A C 1
ATOM 723 O O . GLU A 1 92 ? 25.395 -0.606 26.074 1.00 16.21 91 GLU A O 1
ATOM 729 N N . THR A 1 93 ? 23.402 -1.631 25.741 1.00 13.20 92 THR A N 1
ATOM 730 C CA . THR A 1 93 ? 23.377 -1.313 24.302 1.00 13.17 92 THR A CA 1
ATOM 731 C C . THR A 1 93 ? 23.113 0.162 24.044 1.00 11.41 92 THR A C 1
ATOM 732 O O . THR A 1 93 ? 23.520 0.689 22.997 1.00 12.50 92 THR A O 1
ATOM 736 N N . PHE A 1 94 ? 22.460 0.841 24.985 1.00 12.23 93 PHE A N 1
ATOM 737 C CA . PHE A 1 94 ? 22.293 2.289 24.920 1.00 13.25 93 PHE A CA 1
ATOM 738 C C . PHE A 1 94 ? 23.610 3.003 25.259 1.00 14.36 93 PHE A C 1
ATOM 739 O O . PHE A 1 94 ? 23.943 4.019 24.653 1.00 13.36 93 PHE A O 1
ATOM 747 N N . SER A 1 95 ? 24.376 2.460 26.206 1.00 15.07 94 SER A N 1
ATOM 748 C CA . SER A 1 95 ? 25.731 2.976 26.449 1.00 15.74 94 SER A CA 1
ATOM 749 C C . SER A 1 95 ? 26.616 2.820 25.207 1.00 16.19 94 SER A C 1
ATOM 750 O O . SER A 1 95 ? 27.346 3.740 24.839 1.00 15.06 94 SER A O 1
ATOM 753 N N . THR A 1 96 ? 26.538 1.664 24.555 1.00 14.50 95 THR A N 1
ATOM 754 C CA . THR A 1 96 ? 27.239 1.447 23.287 1.00 14.44 95 THR A CA 1
ATOM 755 C C . THR A 1 96 ? 26.796 2.450 22.213 1.00 14.00 95 THR A C 1
ATOM 756 O O . THR A 1 96 ? 27.622 2.961 21.451 1.00 14.36 95 THR A O 1
ATOM 760 N N . LEU A 1 97 ? 25.500 2.741 22.150 1.00 13.53 96 LEU A N 1
ATOM 761 C CA . LEU A 1 97 ? 24.983 3.720 21.210 1.00 11.87 96 LEU A CA 1
ATOM 762 C C . LEU A 1 97 ? 25.647 5.086 21.418 1.00 13.33 96 LEU A C 1
ATOM 763 O O . LEU A 1 97 ? 25.984 5.766 20.444 1.00 12.01 96 LEU A O 1
ATOM 768 N N . LYS A 1 98 ? 25.849 5.501 22.671 1.00 12.20 97 LYS A N 1
ATOM 769 C CA . LYS A 1 98 ? 26.517 6.777 22.937 1.00 11.13 97 LYS A CA 1
ATOM 770 C C . LYS A 1 98 ? 27.966 6.774 22.443 1.00 13.27 97 LYS A C 1
ATOM 771 O O . LYS A 1 98 ? 28.482 7.811 22.017 1.00 12.94 97 LYS A O 1
ATOM 777 N N . ASN A 1 99 ? 28.611 5.612 22.469 1.00 11.80 98 ASN A N 1
ATOM 778 C CA . ASN A 1 99 ? 29.947 5.488 21.889 1.00 13.36 98 ASN A CA 1
ATOM 779 C C . ASN A 1 99 ? 29.899 5.658 20.370 1.00 13.03 98 ASN A C 1
ATOM 780 O O . ASN A 1 99 ? 30.791 6.272 19.788 1.00 13.36 98 ASN A O 1
ATOM 785 N N . TRP A 1 100 ? 28.855 5.133 19.726 1.00 12.14 99 TRP A N 1
ATOM 786 C CA . TRP A 1 100 ? 28.685 5.320 18.282 1.00 12.27 99 TRP A CA 1
ATOM 787 C C . TRP A 1 100 ? 28.436 6.778 17.929 1.00 11.24 99 TRP A C 1
ATOM 788 O O . TRP A 1 100 ? 28.966 7.278 16.932 1.00 12.73 99 TRP A O 1
ATOM 799 N N . VAL A 1 101 ? 27.658 7.479 18.745 1.00 10.67 100 VAL A N 1
ATOM 800 C CA . VAL A 1 101 ? 27.470 8.909 18.544 1.00 12.96 100 VAL A CA 1
ATOM 801 C C . VAL A 1 101 ? 28.815 9.642 18.590 1.00 12.58 100 VAL A C 1
ATOM 802 O O . VAL A 1 101 ? 29.113 10.472 17.722 1.00 14.00 100 VAL A O 1
ATOM 806 N N . ARG A 1 102 ? 29.645 9.319 19.576 1.00 14.62 101 ARG A N 1
ATOM 807 C CA . ARG A 1 102 ? 30.976 9.924 19.667 1.00 14.58 101 ARG A CA 1
ATOM 808 C C . ARG A 1 102 ? 31.846 9.614 18.453 1.00 14.04 101 ARG A C 1
ATOM 809 O O . ARG A 1 102 ? 32.550 10.493 17.953 1.00 13.34 101 ARG A O 1
ATOM 817 N N . GLU A 1 103 ? 31.791 8.379 17.972 1.00 12.40 102 GLU A N 1
ATOM 818 C CA . GLU A 1 103 ? 32.528 7.994 16.776 1.00 13.44 102 GLU A CA 1
ATOM 819 C C . GLU A 1 103 ? 32.094 8.809 15.555 1.00 14.64 102 GLU A C 1
ATOM 820 O O . GLU A 1 103 ? 32.939 9.345 14.821 1.00 13.73 102 GLU A O 1
ATOM 826 N N . LEU A 1 104 ? 30.787 8.922 15.339 1.00 12.23 103 LEU A N 1
ATOM 827 C CA . LEU A 1 104 ? 30.275 9.779 14.268 1.00 15.08 103 LEU A CA 1
ATOM 828 C C . LEU A 1 104 ? 30.723 11.226 14.402 1.00 16.27 103 LEU A C 1
ATOM 829 O O . LEU A 1 104 ? 31.132 11.852 13.420 1.00 17.41 103 LEU A O 1
ATOM 834 N N . ARG A 1 105 ? 30.655 11.763 15.613 1.00 15.35 104 ARG A N 1
ATOM 835 C CA . ARG A 1 105 ? 30.968 13.173 15.845 1.00 16.14 104 ARG A CA 1
ATOM 836 C C . ARG A 1 105 ? 32.444 13.476 15.613 1.00 17.92 104 ARG A C 1
ATOM 837 O O . ARG A 1 105 ? 32.805 14.603 15.255 1.00 17.78 104 ARG A O 1
ATOM 845 N N . GLN A 1 106 ? 33.290 12.468 15.815 1.00 14.53 105 GLN A N 1
ATOM 846 C CA . GLN A 1 106 ? 34.723 12.599 15.574 1.00 16.23 105 GLN A CA 1
ATOM 847 C C . GLN A 1 106 ? 35.062 12.592 14.081 1.00 14.37 105 GLN A C 1
ATOM 848 O O . GLN A 1 106 ? 36.092 13.148 13.680 1.00 16.89 105 GLN A O 1
ATOM 854 N N . HIS A 1 107 ? 34.200 11.995 13.258 1.00 13.46 106 HIS A N 1
ATOM 855 C CA . HIS A 1 107 ? 34.561 11.698 11.879 1.00 13.49 106 HIS A CA 1
ATOM 856 C C . HIS A 1 107 ? 33.616 12.211 10.788 1.00 12.42 106 HIS A C 1
ATOM 857 O O . HIS A 1 107 ? 33.927 12.047 9.607 1.00 15.19 106 HIS A O 1
ATOM 864 N N . GLY A 1 108 ? 32.476 12.805 11.159 1.00 13.16 107 GLY A N 1
ATOM 865 C CA . GLY A 1 108 ? 31.450 13.214 10.187 1.00 13.03 107 GLY A CA 1
ATOM 866 C C . GLY A 1 108 ? 30.976 14.633 10.468 1.00 12.18 107 GLY A C 1
ATOM 867 O O . GLY A 1 108 ? 31.228 15.149 11.561 1.00 14.24 107 GLY A O 1
ATOM 868 N N . PRO A 1 109 ? 30.286 15.276 9.497 1.00 11.29 108 PRO A N 1
ATOM 869 C CA . PRO A 1 109 ? 29.793 16.631 9.769 1.00 11.81 108 PRO A CA 1
ATOM 870 C C . PRO A 1 109 ? 28.756 16.670 10.890 1.00 13.15 108 PRO A C 1
ATOM 871 O O . PRO A 1 109 ? 27.961 15.734 11.024 1.00 12.60 108 PRO A O 1
ATOM 875 N N . PRO A 1 110 ? 28.741 17.753 11.691 1.00 11.92 109 PRO A N 1
ATOM 876 C CA . PRO A 1 110 ? 27.697 17.882 12.711 1.00 13.02 109 PRO A CA 1
ATOM 877 C C . PRO A 1 110 ? 26.292 17.894 12.119 1.00 14.17 109 PRO A C 1
ATOM 878 O O . PRO A 1 110 ? 25.331 17.658 12.850 1.00 16.15 109 PRO A O 1
ATOM 882 N N . SER A 1 111 ? 26.180 18.156 10.820 1.00 14.35 110 SER A N 1
ATOM 883 C CA . SER A 1 111 ? 24.899 18.225 10.117 1.00 16.52 110 SER A CA 1
ATOM 884 C C . SER A 1 111 ? 24.290 16.867 9.715 1.00 14.97 110 SER A C 1
ATOM 885 O O . SER A 1 111 ? 23.126 16.816 9.311 1.00 17.03 110 SER A O 1
ATOM 888 N N . ILE A 1 112 ? 25.055 15.780 9.817 1.00 12.85 111 ILE A N 1
ATOM 889 C CA . ILE A 1 112 ? 24.550 14.449 9.439 1.00 13.56 111 ILE A CA 1
ATOM 890 C C . ILE A 1 112 ? 23.257 14.141 10.200 1.00 12.33 111 ILE A C 1
ATOM 891 O O . ILE A 1 112 ? 23.156 14.411 11.399 1.00 14.05 111 ILE A O 1
ATOM 896 N N . VAL A 1 113 ? 22.264 13.602 9.498 1.00 11.60 112 VAL A N 1
ATOM 897 C CA . VAL A 1 113 ? 21.020 13.212 10.138 1.00 11.73 112 VAL A CA 1
ATOM 898 C C . VAL A 1 113 ? 21.265 11.945 10.948 1.00 11.05 112 VAL A C 1
ATOM 899 O O . VAL A 1 113 ? 21.744 10.944 10.411 1.00 12.28 112 VAL A O 1
ATOM 903 N N . VAL A 1 114 ? 20.979 12.009 12.245 1.00 10.90 113 VAL A N 1
ATOM 904 C CA . VAL A 1 114 ? 21.081 10.844 13.109 1.00 11.65 113 VAL A CA 1
ATOM 905 C C . VAL A 1 114 ? 19.692 10.432 13.548 1.00 10.55 113 VAL A C 1
ATOM 906 O O . VAL A 1 114 ? 18.881 11.273 13.947 1.00 10.94 113 VAL A O 1
ATOM 910 N N . ALA A 1 115 ? 19.423 9.134 13.442 1.00 10.25 114 ALA A N 1
ATOM 911 C CA . ALA A 1 115 ? 18.193 8.560 13.961 1.00 10.92 114 ALA A CA 1
ATOM 912 C C . ALA A 1 115 ? 18.548 7.495 14.985 1.00 11.49 114 ALA A C 1
ATOM 913 O O . ALA A 1 115 ? 19.417 6.649 14.758 1.00 14.20 114 ALA A O 1
ATOM 915 N N . ILE A 1 116 ? 17.871 7.547 16.124 1.00 11.37 115 ILE A N 1
ATOM 916 C CA . ILE A 1 116 ? 18.033 6.557 17.176 1.00 11.07 115 ILE A CA 1
ATOM 917 C C . ILE A 1 116 ? 16.809 5.657 17.165 1.00 12.02 115 ILE A C 1
ATOM 918 O O . ILE A 1 116 ? 15.668 6.137 17.244 1.00 12.41 115 ILE A O 1
ATOM 923 N N . ALA A 1 117 ? 17.053 4.355 17.025 1.00 11.53 116 ALA A N 1
ATOM 924 C CA . ALA A 1 117 ? 15.989 3.358 17.029 1.00 10.22 116 ALA A CA 1
ATOM 925 C C . ALA A 1 117 ? 16.130 2.465 18.247 1.00 9.99 116 ALA A C 1
ATOM 926 O O . ALA A 1 117 ? 17.098 1.714 18.362 1.00 10.27 116 ALA A O 1
ATOM 928 N N . GLY A 1 118 ? 15.163 2.563 19.159 1.00 9.92 117 GLY A N 1
ATOM 929 C CA . GLY A 1 118 ? 15.097 1.656 20.304 1.00 10.57 117 GLY A CA 1
ATOM 930 C C . GLY A 1 118 ? 14.305 0.432 19.887 1.00 10.13 117 GLY A C 1
ATOM 931 O O . GLY A 1 118 ? 13.075 0.439 19.912 1.00 10.07 117 GLY A O 1
ATOM 932 N N . ASN A 1 119 ? 15.018 -0.601 19.460 1.00 9.19 118 ASN A N 1
ATOM 933 C CA . ASN A 1 119 ? 14.402 -1.764 18.843 1.00 10.19 118 ASN A CA 1
ATOM 934 C C . ASN A 1 119 ? 14.028 -2.837 19.860 1.00 9.36 118 ASN A C 1
ATOM 935 O O . ASN A 1 119 ? 14.400 -2.773 21.028 1.00 9.69 118 ASN A O 1
ATOM 940 N N . LYS A 1 120 ? 13.282 -3.824 19.370 1.00 9.89 119 LYS A N 1
ATOM 941 C CA . LYS A 1 120 ? 12.677 -4.881 20.196 1.00 9.11 119 LYS A CA 1
ATOM 942 C C . LYS A 1 120 ? 11.625 -4.325 21.159 1.00 10.05 119 LYS A C 1
ATOM 943 O O . LYS A 1 120 ? 11.423 -4.845 22.257 1.00 9.68 119 LYS A O 1
ATOM 949 N N . CYS A 1 121 ? 10.918 -3.283 20.723 1.00 9.79 120 CYS A N 1
ATOM 950 C CA . CYS A 1 121 ? 9.942 -2.631 21.592 1.00 11.50 120 CYS A CA 1
ATOM 951 C C . CYS A 1 121 ? 8.708 -3.488 21.868 1.00 12.94 120 CYS A C 1
ATOM 952 O O . CYS A 1 121 ? 7.891 -3.146 22.729 1.00 14.04 120 CYS A O 1
ATOM 955 N N . ASP A 1 122 ? 8.596 -4.610 21.164 1.00 11.32 121 ASP A N 1
ATOM 956 C CA . ASP A 1 122 ? 7.568 -5.611 21.458 1.00 12.45 121 ASP A CA 1
ATOM 957 C C . ASP A 1 122 ? 7.830 -6.313 22.796 1.00 13.21 121 ASP A C 1
ATOM 958 O O . ASP A 1 122 ? 6.906 -6.903 23.375 1.00 14.68 121 ASP A O 1
ATOM 963 N N . LEU A 1 123 ? 9.069 -6.253 23.287 1.00 11.55 122 LEU A N 1
ATOM 964 C CA . LEU A 1 123 ? 9.442 -6.921 24.541 1.00 12.04 122 LEU A CA 1
ATOM 965 C C . LEU A 1 123 ? 9.204 -6.018 25.754 1.00 12.15 122 LEU A C 1
ATOM 966 O O . LEU A 1 123 ? 10.101 -5.771 26.551 1.00 13.07 122 LEU A O 1
ATOM 971 N N . THR A 1 124 ? 7.947 -5.587 25.901 1.00 16.51 123 THR A N 1
ATOM 972 C CA . THR A 1 124 ? 7.566 -4.555 26.875 1.00 18.50 123 THR A CA 1
ATOM 973 C C . THR A 1 124 ? 7.786 -4.944 28.328 1.00 15.37 123 THR A C 1
ATOM 974 O O . THR A 1 124 ? 8.086 -4.095 29.169 1.00 20.23 123 THR A O 1
ATOM 978 N N . ASP A 1 125 ? 7.654 -6.231 28.614 1.00 14.77 124 ASP A N 1
ATOM 979 C CA . ASP A 1 125 ? 7.707 -6.706 29.992 1.00 16.97 124 ASP A CA 1
ATOM 980 C C . ASP A 1 125 ? 9.128 -6.766 30.547 1.00 16.05 124 ASP A C 1
ATOM 981 O O . ASP A 1 125 ? 9.321 -6.899 31.762 1.00 16.89 124 ASP A O 1
ATOM 986 N N . VAL A 1 126 ? 10.130 -6.662 29.671 1.00 14.06 125 VAL A N 1
ATOM 987 C CA . VAL A 1 126 ? 11.527 -6.762 30.091 1.00 13.51 125 VAL A CA 1
ATOM 988 C C . VAL A 1 126 ? 12.371 -5.532 29.705 1.00 12.06 125 VAL A C 1
ATOM 989 O O . VAL A 1 126 ? 13.601 -5.586 29.635 1.00 14.24 125 VAL A O 1
ATOM 993 N N . ARG A 1 127 ? 11.687 -4.410 29.511 1.00 13.23 126 ARG A N 1
ATOM 994 C CA . ARG A 1 127 ? 12.318 -3.115 29.246 1.00 12.94 126 ARG A CA 1
ATOM 995 C C . ARG A 1 127 ? 13.355 -2.719 30.309 1.00 14.43 126 ARG A C 1
ATOM 996 O O . ARG A 1 127 ? 13.085 -2.799 31.520 1.00 15.75 126 ARG A O 1
ATOM 1004 N N . GLU A 1 128 ? 14.531 -2.274 29.862 1.00 15.17 127 GLU A N 1
ATOM 1005 C CA . GLU A 1 128 ? 15.534 -1.680 30.755 1.00 15.34 127 GLU A CA 1
ATOM 1006 C C . GLU A 1 128 ? 15.747 -0.185 30.501 1.00 14.84 127 GLU A C 1
ATOM 1007 O O . GLU A 1 128 ? 16.068 0.561 31.429 1.00 19.53 127 GLU A O 1
ATOM 1013 N N . VAL A 1 129 ? 15.576 0.244 29.253 1.00 14.32 128 VAL A N 1
ATOM 1014 C CA . VAL A 1 129 ? 15.763 1.642 28.876 1.00 14.44 128 VAL A CA 1
ATOM 1015 C C . VAL A 1 129 ? 14.396 2.313 28.794 1.00 13.44 128 VAL A C 1
ATOM 1016 O O . VAL A 1 129 ? 13.566 1.952 27.951 1.00 13.57 128 VAL A O 1
ATOM 1020 N N . MET A 1 130 ? 14.154 3.284 29.680 1.00 14.42 129 MET A N 1
ATOM 1021 C CA . MET A 1 130 ? 12.900 4.023 29.677 1.00 13.62 129 MET A CA 1
ATOM 1022 C C . MET A 1 130 ? 12.789 4.907 28.449 1.00 14.81 129 MET A C 1
ATOM 1023 O O . MET A 1 130 ? 13.743 5.622 28.102 1.00 14.29 129 MET A O 1
ATOM 1028 N N . GLU A 1 131 ? 11.631 4.861 27.798 1.00 12.25 130 GLU A N 1
ATOM 1029 C CA . GLU A 1 131 ? 11.393 5.639 26.584 1.00 14.22 130 GLU A CA 1
ATOM 1030 C C . GLU A 1 131 ? 11.623 7.142 26.797 1.00 14.87 130 GLU A C 1
ATOM 1031 O O . GLU A 1 131 ? 12.195 7.821 25.933 1.00 14.71 130 GLU A O 1
ATOM 1037 N N . ARG A 1 132 ? 11.169 7.660 27.940 1.00 14.63 131 ARG A N 1
ATOM 1038 C CA . ARG A 1 132 ? 11.325 9.076 28.277 1.00 15.18 131 ARG A CA 1
ATOM 1039 C C . ARG A 1 132 ? 12.791 9.486 28.247 1.00 14.61 131 ARG A C 1
ATOM 1040 O O . ARG A 1 132 ? 13.128 10.563 27.738 1.00 14.29 131 ARG A O 1
ATOM 1048 N N . ASP A 1 133 ? 13.653 8.630 28.787 1.00 12.26 132 ASP A N 1
ATOM 1049 C CA . ASP A 1 133 ? 15.080 8.931 28.887 1.00 14.66 132 ASP A CA 1
ATOM 1050 C C . ASP A 1 133 ? 15.773 8.851 27.531 1.00 14.35 132 ASP A C 1
ATOM 1051 O O . ASP A 1 133 ? 16.645 9.668 27.225 1.00 13.68 132 ASP A O 1
ATOM 1056 N N . ALA A 1 134 ? 15.396 7.863 26.726 1.00 13.30 133 ALA A N 1
ATOM 1057 C CA . ALA A 1 134 ? 15.969 7.713 25.398 1.00 12.47 133 ALA A CA 1
ATOM 1058 C C . ALA A 1 134 ? 15.560 8.847 24.481 1.00 11.34 133 ALA A C 1
ATOM 1059 O O . ALA A 1 134 ? 16.396 9.370 23.737 1.00 11.37 133 ALA A O 1
ATOM 1061 N N . LYS A 1 135 ? 14.289 9.240 24.534 1.00 10.95 134 LYS A N 1
ATOM 1062 C CA . LYS A 1 135 ? 13.798 10.386 23.790 1.00 12.24 134 LYS A CA 1
ATOM 1063 C C . LYS A 1 135 ? 14.524 11.672 24.186 1.00 11.35 134 LYS A C 1
ATOM 1064 O O . LYS A 1 135 ? 14.909 12.465 23.324 1.00 11.41 134 LYS A O 1
ATOM 1070 N N . ASP A 1 136 ? 14.716 11.871 25.486 1.00 11.79 135 ASP A N 1
ATOM 1071 C CA . ASP A 1 136 ? 15.399 13.067 25.969 1.00 13.02 135 ASP A CA 1
ATOM 1072 C C . ASP A 1 136 ? 16.843 13.101 25.459 1.00 11.95 135 ASP A C 1
ATOM 1073 O O . ASP A 1 136 ? 17.335 14.145 25.016 1.00 10.92 135 ASP A O 1
ATOM 1078 N N . TYR A 1 137 ? 17.522 11.963 25.501 1.00 11.03 136 TYR A N 1
ATOM 1079 C CA . TYR A 1 137 ? 18.870 11.903 24.954 1.00 10.86 136 TYR A CA 1
ATOM 1080 C C . TYR A 1 137 ? 18.886 12.225 23.456 1.00 11.62 136 TYR A C 1
ATOM 1081 O O . TYR A 1 137 ? 19.713 13.015 22.973 1.00 11.21 136 TYR A O 1
ATOM 1090 N N . ALA A 1 138 ? 17.959 11.633 22.707 1.00 10.96 137 ALA A N 1
ATOM 1091 C CA . ALA A 1 138 ? 17.875 11.908 21.274 1.00 10.11 137 ALA A CA 1
ATOM 1092 C C . ALA A 1 138 ? 17.671 13.395 21.007 1.00 10.90 137 ALA A C 1
ATOM 1093 O O . ALA A 1 138 ? 18.317 13.974 20.135 1.00 10.83 137 ALA A O 1
ATOM 1095 N N . ASP A 1 139 ? 16.779 14.028 21.766 1.00 11.08 138 ASP A N 1
ATOM 1096 C CA . ASP A 1 139 ? 16.580 15.463 21.632 1.00 10.51 138 ASP A CA 1
ATOM 1097 C C . ASP A 1 139 ? 17.874 16.247 21.885 1.00 10.56 138 ASP A C 1
ATOM 1098 O O . ASP A 1 139 ? 18.177 17.194 21.156 1.00 11.33 138 ASP A O 1
ATOM 1103 N N . SER A 1 140 ? 18.626 15.837 22.897 1.00 10.93 139 SER A N 1
ATOM 1104 C CA . SER A 1 140 ? 19.865 16.525 23.258 1.00 12.32 139 SER A CA 1
ATOM 1105 C C . SER A 1 140 ? 20.925 16.508 22.151 1.00 14.50 139 SER A C 1
ATOM 1106 O O . SER A 1 140 ? 21.814 17.365 22.143 1.00 12.85 139 SER A O 1
ATOM 1109 N N . ILE A 1 141 ? 20.835 15.541 21.227 1.00 12.79 140 ILE A N 1
ATOM 1110 C CA . ILE A 1 141 ? 21.773 15.449 20.101 1.00 11.22 140 ILE A CA 1
ATOM 1111 C C . ILE A 1 141 ? 21.077 15.775 18.783 1.00 12.54 140 ILE A C 1
ATOM 1112 O O . ILE A 1 141 ? 21.652 15.575 17.700 1.00 14.63 140 ILE A O 1
ATOM 1117 N N . HIS A 1 142 ? 19.847 16.284 18.863 1.00 12.63 141 HIS A N 1
ATOM 1118 C CA . HIS A 1 142 ? 19.057 16.663 17.684 1.00 12.55 141 HIS A CA 1
ATOM 1119 C C . HIS A 1 142 ? 18.810 15.498 16.729 1.00 12.91 141 HIS A C 1
ATOM 1120 O O . HIS A 1 142 ? 18.803 15.664 15.499 1.00 15.70 141 HIS A O 1
ATOM 1127 N N . ALA A 1 143 ? 18.574 14.329 17.308 1.00 11.32 142 ALA A N 1
ATOM 1128 C CA . ALA A 1 143 ? 18.355 13.119 16.533 1.00 10.93 142 ALA A CA 1
ATOM 1129 C C . ALA A 1 143 ? 16.882 12.795 16.432 1.00 10.67 142 ALA A C 1
ATOM 1130 O O . ALA A 1 143 ? 16.088 13.166 17.303 1.00 12.84 142 ALA A O 1
ATOM 1132 N N . ILE A 1 144 ? 16.517 12.087 15.366 1.00 10.49 143 ILE A N 1
ATOM 1133 C CA . ILE A 1 144 ? 15.220 11.434 15.271 1.00 9.83 143 ILE A CA 1
ATOM 1134 C C . ILE A 1 144 ? 15.178 10.336 16.333 1.00 11.16 143 ILE A C 1
ATOM 1135 O O . ILE A 1 144 ? 16.200 9.700 16.619 1.00 10.31 143 ILE A O 1
ATOM 1140 N N . PHE A 1 145 ? 14.010 10.128 16.933 1.00 10.18 144 PHE A N 1
ATOM 1141 C CA . PHE A 1 145 ? 13.823 9.024 17.876 1.00 9.79 144 PHE A CA 1
ATOM 1142 C C . PHE A 1 145 ? 12.564 8.235 17.588 1.00 10.52 144 PHE A C 1
ATOM 1143 O O . PHE A 1 145 ? 11.479 8.798 17.473 1.00 11.45 144 PHE A O 1
ATOM 1151 N N . VAL A 1 146 ? 12.724 6.916 17.499 1.00 10.39 145 VAL A N 1
ATOM 1152 C CA . VAL A 1 146 ? 11.581 6.003 17.463 1.00 12.28 145 VAL A CA 1
ATOM 1153 C C . VAL A 1 146 ? 11.885 4.738 18.240 1.00 12.17 145 VAL A C 1
ATOM 1154 O O . VAL A 1 146 ? 13.022 4.245 18.238 1.00 12.11 145 VAL A O 1
ATOM 1158 N N . GLU A 1 147 ? 10.872 4.211 18.920 1.00 11.47 146 GLU A N 1
ATOM 1159 C CA . GLU A 1 147 ? 10.938 2.826 19.375 1.00 10.19 146 GLU A CA 1
ATOM 1160 C C . GLU A 1 147 ? 10.362 1.939 18.283 1.00 11.64 146 GLU A C 1
ATOM 1161 O O . GLU A 1 147 ? 9.286 2.233 17.747 1.00 12.00 146 GLU A O 1
ATOM 1167 N N . THR A 1 148 ? 11.104 0.892 17.910 1.00 10.79 147 THR A N 1
ATOM 1168 C CA . THR A 1 148 ? 10.753 0.053 16.769 1.00 9.26 147 THR A CA 1
ATOM 1169 C C . THR A 1 148 ? 10.625 -1.408 17.137 1.00 10.20 147 THR A C 1
ATOM 1170 O O . THR A 1 148 ? 11.168 -1.861 18.143 1.00 10.06 147 THR A O 1
ATOM 1174 N N . SER A 1 149 ? 9.906 -2.145 16.298 1.00 10.19 148 SER A N 1
ATOM 1175 C CA . SER A 1 149 ? 9.937 -3.600 16.346 1.00 10.71 148 SER A CA 1
ATOM 1176 C C . SER A 1 149 ? 9.971 -4.138 14.938 1.00 10.47 148 SER A C 1
ATOM 1177 O O . SER A 1 149 ? 9.010 -3.993 14.198 1.00 11.04 148 SER A O 1
ATOM 1180 N N . ALA A 1 150 ? 11.093 -4.745 14.564 1.00 10.71 149 ALA A N 1
ATOM 1181 C CA . ALA A 1 150 ? 11.183 -5.449 13.292 1.00 9.66 149 ALA A CA 1
ATOM 1182 C C . ALA A 1 150 ? 10.265 -6.672 13.304 1.00 11.50 149 ALA A C 1
ATOM 1183 O O . ALA A 1 150 ? 9.699 -7.039 12.270 1.00 12.62 149 ALA A O 1
ATOM 1185 N N . LYS A 1 151 ? 10.108 -7.292 14.471 1.00 11.63 150 LYS A N 1
ATOM 1186 C CA . LYS A 1 151 ? 9.268 -8.475 14.621 1.00 13.50 150 LYS A CA 1
ATOM 1187 C C . LYS A 1 151 ? 7.802 -8.131 14.366 1.00 13.97 150 LYS A C 1
ATOM 1188 O O . LYS A 1 151 ? 7.131 -8.812 13.583 1.00 15.45 150 LYS A O 1
ATOM 1194 N N . ASN A 1 152 ? 7.324 -7.069 15.012 1.00 11.97 151 ASN A N 1
ATOM 1195 C CA . ASN A 1 152 ? 5.894 -6.738 14.985 1.00 15.35 151 ASN A CA 1
ATOM 1196 C C . ASN A 1 152 ? 5.555 -5.625 13.990 1.00 14.29 151 ASN A C 1
ATOM 1197 O O . ASN A 1 152 ? 4.411 -5.180 13.916 1.00 16.84 151 ASN A O 1
ATOM 1202 N N . ALA A 1 153 ? 6.559 -5.198 13.216 1.00 12.71 152 ALA A N 1
ATOM 1203 C CA . ALA A 1 153 ? 6.402 -4.147 12.189 1.00 13.60 152 ALA A CA 1
ATOM 1204 C C . ALA A 1 153 ? 5.910 -2.819 12.784 1.00 13.33 152 ALA A C 1
ATOM 1205 O O . ALA A 1 153 ? 4.895 -2.266 12.351 1.00 14.78 152 ALA A O 1
ATOM 1207 N N . ILE A 1 154 ? 6.623 -2.332 13.796 1.00 12.39 153 ILE A N 1
ATOM 1208 C CA . ILE A 1 154 ? 6.267 -1.092 14.494 1.00 12.82 153 ILE A CA 1
ATOM 1209 C C . ILE A 1 154 ? 7.314 -0.024 14.209 1.00 12.35 153 ILE A C 1
ATOM 1210 O O . ILE A 1 154 ? 8.490 -0.230 14.480 1.00 11.60 153 ILE A O 1
ATOM 1215 N N . ASN A 1 155 ? 6.865 1.099 13.640 1.00 12.09 154 ASN A N 1
ATOM 1216 C CA . ASN A 1 155 ? 7.671 2.311 13.441 1.00 14.09 154 ASN A CA 1
ATOM 1217 C C . ASN A 1 155 ? 8.867 2.214 12.489 1.00 11.78 154 ASN A C 1
ATOM 1218 O O . ASN A 1 155 ? 9.684 3.136 12.443 1.00 13.57 154 ASN A O 1
ATOM 1223 N N . ILE A 1 156 ? 8.942 1.131 11.720 1.00 11.69 155 ILE A N 1
ATOM 1224 C CA . ILE A 1 156 ? 10.033 0.958 10.756 1.00 13.75 155 ILE A CA 1
ATOM 1225 C C . ILE A 1 156 ? 9.859 1.951 9.590 1.00 12.53 155 ILE A C 1
ATOM 1226 O O . ILE A 1 156 ? 10.797 2.665 9.211 1.00 12.96 155 ILE A O 1
ATOM 1231 N N . ASN A 1 157 ? 8.654 2.005 9.029 1.00 12.96 156 ASN A N 1
ATOM 1232 C CA . ASN A 1 157 ? 8.381 2.960 7.962 1.00 13.23 156 ASN A CA 1
ATOM 1233 C C . ASN A 1 157 ? 8.546 4.395 8.450 1.00 13.19 156 ASN A C 1
ATOM 1234 O O . ASN A 1 157 ? 9.161 5.214 7.762 1.00 13.73 156 ASN A O 1
ATOM 1239 N N . GLU A 1 158 ? 8.025 4.689 9.644 1.00 13.70 157 GLU A N 1
ATOM 1240 C CA . GLU A 1 158 ? 8.094 6.019 10.240 1.00 13.03 157 GLU A CA 1
ATOM 1241 C C . GLU A 1 158 ? 9.533 6.505 10.331 1.00 12.08 157 GLU A C 1
ATOM 1242 O O . GLU A 1 158 ? 9.828 7.674 10.052 1.00 12.82 157 GLU A O 1
ATOM 1248 N N . LEU A 1 159 ? 10.418 5.600 10.735 1.00 12.46 158 LEU A N 1
ATOM 1249 C CA . LEU A 1 159 ? 11.837 5.870 10.824 1.00 11.03 158 LEU A CA 1
ATOM 1250 C C . LEU A 1 159 ? 12.393 6.422 9.506 1.00 11.91 158 LEU A C 1
ATOM 1251 O O . LEU A 1 159 ? 12.986 7.503 9.477 1.00 11.14 158 LEU A O 1
ATOM 1256 N N . PHE A 1 160 ? 12.175 5.687 8.420 1.00 11.04 159 PHE A N 1
ATOM 1257 C CA . PHE A 1 160 ? 12.703 6.078 7.114 1.00 10.65 159 PHE A CA 1
ATOM 1258 C C . PHE A 1 160 ? 12.009 7.304 6.512 1.00 10.66 159 PHE A C 1
ATOM 1259 O O . PHE A 1 160 ? 12.659 8.115 5.847 1.00 10.47 159 PHE A O 1
ATOM 1267 N N . ILE A 1 161 ? 10.704 7.440 6.757 1.00 10.58 160 ILE A N 1
ATOM 1268 C CA . ILE A 1 161 ? 9.975 8.630 6.316 1.00 11.10 160 ILE A CA 1
ATOM 1269 C C . ILE A 1 161 ? 10.548 9.903 6.957 1.00 11.19 160 ILE A C 1
ATOM 1270 O O . ILE A 1 161 ? 10.768 10.911 6.281 1.00 11.70 160 ILE A O 1
ATOM 1275 N N . GLU A 1 162 ? 10.829 9.851 8.256 1.00 11.69 161 GLU A N 1
ATOM 1276 C CA . GLU A 1 162 ? 11.377 11.007 8.952 1.00 11.31 161 GLU A CA 1
ATOM 1277 C C . GLU A 1 162 ? 12.816 11.312 8.537 1.00 11.11 161 GLU A C 1
ATOM 1278 O O . GLU A 1 162 ? 13.199 12.475 8.430 1.00 11.75 161 GLU A O 1
ATOM 1284 N N . ILE A 1 163 ? 13.609 10.270 8.285 1.00 10.32 162 ILE A N 1
ATOM 1285 C CA . ILE A 1 163 ? 14.947 10.471 7.741 1.00 10.29 162 ILE A CA 1
ATOM 1286 C C . ILE A 1 163 ? 14.867 11.247 6.417 1.00 10.96 162 ILE A C 1
ATOM 1287 O O . ILE A 1 163 ? 15.573 12.248 6.223 1.00 11.06 162 ILE A O 1
ATOM 1292 N N . SER A 1 164 ? 13.988 10.799 5.517 1.00 10.52 163 SER A N 1
ATOM 1293 C CA . SER A 1 164 ? 13.797 11.474 4.236 1.00 11.32 163 SER A CA 1
ATOM 1294 C C . SER A 1 164 ? 13.379 12.923 4.414 1.00 10.78 163 SER A C 1
ATOM 1295 O O . SER A 1 164 ? 13.877 13.808 3.711 1.00 13.33 163 SER A O 1
ATOM 1298 N N . ARG A 1 165 ? 12.491 13.180 5.365 1.00 11.05 164 ARG A N 1
ATOM 1299 C CA . ARG A 1 165 ? 12.027 14.540 5.588 1.00 13.46 164 ARG A CA 1
ATOM 1300 C C . ARG A 1 165 ? 13.168 15.454 6.025 1.00 14.57 164 ARG A C 1
ATOM 1301 O O . ARG A 1 165 ? 13.224 16.617 5.618 1.00 15.73 164 ARG A O 1
ATOM 1309 N N . ARG A 1 166 ? 14.081 14.927 6.839 1.00 13.93 165 ARG A N 1
ATOM 1310 C CA . ARG A 1 166 ? 15.181 15.738 7.377 1.00 14.33 165 ARG A CA 1
ATOM 1311 C C . ARG A 1 166 ? 16.389 15.945 6.462 1.00 16.29 165 ARG A C 1
ATOM 1312 O O . ARG A 1 166 ? 17.101 16.943 6.598 1.00 17.31 165 ARG A O 1
ATOM 1320 N N . ILE A 1 167 ? 16.645 15.013 5.550 1.00 15.14 166 ILE A N 1
ATOM 1321 C CA . ILE A 1 167 ? 17.760 15.165 4.613 1.00 16.73 166 ILE A CA 1
ATOM 1322 C C . ILE A 1 167 ? 17.430 16.286 3.613 1.00 18.71 166 ILE A C 1
ATOM 1323 O O . ILE A 1 167 ? 16.425 16.206 2.904 1.00 18.21 166 ILE A O 1
ATOM 1328 N N . PRO A 1 168 ? 18.263 17.348 3.573 1.00 19.93 167 PRO A N 1
ATOM 1329 C CA . PRO A 1 168 ? 17.934 18.517 2.755 1.00 20.38 167 PRO A CA 1
ATOM 1330 C C . PRO A 1 168 ? 18.417 18.468 1.304 1.00 25.62 167 PRO A C 1
ATOM 1331 O O . PRO A 1 168 ? 18.337 19.481 0.604 1.00 26.50 167 PRO A O 1
ATOM 1335 N N . SER A 1 169 ? 18.910 17.319 0.850 1.00 23.59 168 SER A N 1
ATOM 1336 C CA . SER A 1 169 ? 19.406 17.207 -0.526 1.00 25.83 168 SER A CA 1
ATOM 1337 C C . SER A 1 169 ? 18.253 17.145 -1.525 1.00 27.18 168 SER A C 1
ATOM 1338 O O . SER A 1 169 ? 17.150 16.722 -1.182 1.00 28.51 168 SER A O 1
ATOM 1341 N N . ILE B 2 9 ? 41.915 -2.017 10.166 1.00 30.30 734 ILE B N 1
ATOM 1342 C CA . ILE B 2 9 ? 41.074 -3.228 9.933 1.00 29.70 734 ILE B CA 1
ATOM 1343 C C . ILE B 2 9 ? 41.968 -4.456 9.788 1.00 31.33 734 ILE B C 1
ATOM 1344 O O . ILE B 2 9 ? 42.907 -4.447 8.989 1.00 32.42 734 ILE B O 1
ATOM 1349 N N . GLU B 2 10 ? 41.679 -5.505 10.559 1.00 30.92 735 GLU B N 1
ATOM 1350 C CA . GLU B 2 10 ? 42.368 -6.787 10.399 1.00 30.15 735 GLU B CA 1
ATOM 1351 C C . GLU B 2 10 ? 42.353 -7.157 8.921 1.00 29.87 735 GLU B C 1
ATOM 1352 O O . GLU B 2 10 ? 41.288 -7.230 8.302 1.00 27.90 735 GLU B O 1
ATOM 1354 N N . GLU B 2 11 ? 43.539 -7.363 8.354 1.00 28.35 736 GLU B N 1
ATOM 1355 C CA . GLU B 2 11 ? 43.693 -7.451 6.901 1.00 27.87 736 GLU B CA 1
ATOM 1356 C C . GLU B 2 11 ? 42.808 -8.496 6.224 1.00 28.74 736 GLU B C 1
ATOM 1357 O O . GLU B 2 11 ? 42.235 -8.233 5.167 1.00 27.54 736 GLU B O 1
ATOM 1363 N N . GLU B 2 12 ? 42.693 -9.669 6.843 1.00 28.49 737 GLU B N 1
ATOM 1364 C CA . GLU B 2 12 ? 41.870 -10.754 6.310 1.00 28.60 737 GLU B CA 1
ATOM 1365 C C . GLU B 2 12 ? 40.378 -10.390 6.252 1.00 27.39 737 GLU B C 1
ATOM 1366 O O . GLU B 2 12 ? 39.672 -10.808 5.334 1.00 27.18 737 GLU B O 1
ATOM 1372 N N . LEU B 2 13 ? 39.914 -9.613 7.230 1.00 27.51 738 LEU B N 1
ATOM 1373 C CA . LEU B 2 13 ? 38.529 -9.134 7.249 1.00 23.01 738 LEU B CA 1
ATOM 1374 C C . LEU B 2 13 ? 38.265 -8.133 6.123 1.00 23.98 738 LEU B C 1
ATOM 1375 O O . LEU B 2 13 ? 37.191 -8.129 5.523 1.00 21.19 738 LEU B O 1
ATOM 1380 N N . LEU B 2 14 ? 39.258 -7.295 5.838 1.00 23.63 739 LEU B N 1
ATOM 1381 C CA . LEU B 2 14 ? 39.164 -6.343 4.741 1.00 23.22 739 LEU B CA 1
ATOM 1382 C C . LEU B 2 14 ? 39.125 -7.073 3.398 1.00 19.88 739 LEU B C 1
ATOM 1383 O O . LEU B 2 14 ? 38.315 -6.754 2.527 1.00 19.93 739 LEU B O 1
ATOM 1388 N N . LEU B 2 15 ? 39.988 -8.074 3.245 1.00 19.39 740 LEU B N 1
ATOM 1389 C CA . LEU B 2 15 ? 39.999 -8.885 2.031 1.00 20.37 740 LEU B CA 1
ATOM 1390 C C . LEU B 2 15 ? 38.675 -9.629 1.827 1.00 20.90 740 LEU B C 1
ATOM 1391 O O . LEU B 2 15 ? 38.191 -9.759 0.702 1.00 20.26 740 LEU B O 1
ATOM 1396 N N . GLN B 2 16 ? 38.083 -10.108 2.921 1.00 21.95 741 GLN B N 1
ATOM 1397 C CA . GLN B 2 16 ? 36.795 -10.807 2.848 1.00 21.01 741 GLN B CA 1
ATOM 1398 C C . GLN B 2 16 ? 35.640 -9.887 2.425 1.00 19.97 741 GLN B C 1
ATOM 1399 O O . GLN B 2 16 ? 34.773 -10.294 1.652 1.00 19.75 741 GLN B O 1
ATOM 1401 N N . GLN B 2 17 ? 35.642 -8.650 2.921 1.00 18.72 742 GLN B N 1
ATOM 1402 C CA . GLN B 2 17 ? 34.599 -7.685 2.547 1.00 16.76 742 GLN B CA 1
ATOM 1403 C C . GLN B 2 17 ? 34.723 -7.247 1.084 1.00 17.62 742 GLN B C 1
ATOM 1404 O O . GLN B 2 17 ? 33.716 -7.036 0.405 1.00 16.52 742 GLN B O 1
ATOM 1410 N N . ILE B 2 18 ? 35.965 -7.137 0.602 1.00 18.28 743 ILE B N 1
ATOM 1411 C CA . ILE B 2 18 ? 36.227 -6.897 -0.819 1.00 19.88 743 ILE B CA 1
ATOM 1412 C C . ILE B 2 18 ? 35.578 -8.016 -1.636 1.00 19.74 743 ILE B C 1
ATOM 1413 O O . ILE B 2 18 ? 34.859 -7.755 -2.599 1.00 20.12 743 ILE B O 1
ATOM 1418 N N . ASP B 2 19 ? 35.810 -9.258 -1.218 1.00 21.92 744 ASP B N 1
ATOM 1419 C CA . ASP B 2 19 ? 35.178 -10.409 -1.853 1.00 23.87 744 ASP B CA 1
ATOM 1420 C C . ASP B 2 19 ? 33.647 -10.357 -1.731 1.00 24.47 744 ASP B C 1
ATOM 1421 O O . ASP B 2 19 ? 32.943 -10.710 -2.671 1.00 22.27 744 ASP B O 1
ATOM 1426 N N . ASN B 2 20 ? 33.139 -9.887 -0.589 1.00 19.91 745 ASN B N 1
ATOM 1427 C CA . ASN B 2 20 ? 31.695 -9.703 -0.407 1.00 21.71 745 ASN B CA 1
ATOM 1428 C C . ASN B 2 20 ? 31.093 -8.667 -1.372 1.00 20.34 745 ASN B C 1
ATOM 1429 O O . ASN B 2 20 ? 30.072 -8.924 -2.009 1.00 19.87 745 ASN B O 1
ATOM 1434 N N . ILE B 2 21 ? 31.727 -7.498 -1.485 1.00 18.61 746 ILE B N 1
ATOM 1435 C CA . ILE B 2 21 ? 31.271 -6.466 -2.426 1.00 19.93 746 ILE B CA 1
ATOM 1436 C C . ILE B 2 21 ? 31.379 -6.933 -3.888 1.00 21.11 746 ILE B C 1
ATOM 1437 O O . ILE B 2 21 ? 30.505 -6.624 -4.701 1.00 20.46 746 ILE B O 1
ATOM 1442 N N . LYS B 2 22 ? 32.436 -7.686 -4.200 1.00 22.74 747 LYS B N 1
ATOM 1443 C CA . LYS B 2 22 ? 32.584 -8.318 -5.519 1.00 24.84 747 LYS B CA 1
ATOM 1444 C C . LYS B 2 22 ? 31.426 -9.268 -5.827 1.00 26.09 747 LYS B C 1
ATOM 1445 O O . LYS B 2 22 ? 31.000 -9.370 -6.972 1.00 25.91 747 LYS B O 1
ATOM 1451 N N . ALA B 2 23 ? 30.925 -9.956 -4.802 1.00 24.34 748 ALA B N 1
ATOM 1452 C CA . ALA B 2 23 ? 29.741 -10.815 -4.938 1.00 24.02 748 ALA B CA 1
ATOM 1453 C C . ALA B 2 23 ? 28.470 -9.993 -5.184 1.00 24.76 748 ALA B C 1
ATOM 1454 O O . ALA B 2 23 ? 27.642 -10.366 -6.020 1.00 27.52 748 ALA B O 1
ATOM 1456 N N . TYR B 2 24 ? 28.325 -8.871 -4.470 1.00 23.56 749 TYR B N 1
ATOM 1457 C CA . TYR B 2 24 ? 27.229 -7.923 -4.724 1.00 21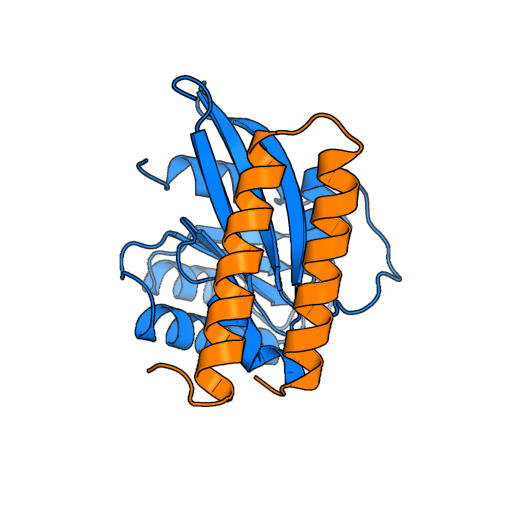.95 749 TYR B CA 1
ATOM 1458 C C . TYR B 2 24 ? 27.311 -7.321 -6.118 1.00 26.31 749 TYR B C 1
ATOM 1459 O O . TYR B 2 24 ? 26.283 -7.091 -6.754 1.00 25.96 749 TYR B O 1
ATOM 1468 N N . ILE B 2 25 ? 28.533 -7.045 -6.572 1.00 26.47 750 ILE B N 1
ATOM 1469 C CA . ILE B 2 25 ? 28.758 -6.539 -7.928 1.00 26.82 750 ILE B CA 1
ATOM 1470 C C . ILE B 2 25 ? 28.400 -7.588 -8.979 1.00 26.38 750 ILE B C 1
ATOM 1471 O O . ILE B 2 25 ? 27.679 -7.287 -9.922 1.00 27.02 750 ILE B O 1
ATOM 1476 N N . PHE B 2 26 ? 28.880 -8.817 -8.799 1.00 28.73 751 PHE B N 1
ATOM 1477 C CA . PHE B 2 26 ? 28.544 -9.920 -9.704 1.00 32.36 751 PHE B CA 1
ATOM 1478 C C . PHE B 2 26 ? 27.031 -10.082 -9.882 1.00 37.83 751 PHE B C 1
ATOM 1479 O O . PHE B 2 26 ? 26.560 -10.356 -10.988 1.00 31.26 751 PHE B O 1
ATOM 1481 N N . ASP B 2 27 ? 26.281 -9.892 -8.796 1.00 32.25 752 ASP B N 1
ATOM 1482 C CA . ASP B 2 27 ? 24.824 -10.034 -8.805 1.00 34.10 752 ASP B CA 1
ATOM 1483 C C . ASP B 2 27 ? 24.098 -8.816 -9.381 1.00 34.43 752 ASP B C 1
ATOM 1484 O O . ASP B 2 27 ? 23.079 -8.965 -10.058 1.00 36.24 752 ASP B O 1
ATOM 1486 N N . ALA B 2 28 ? 24.615 -7.618 -9.108 1.00 35.07 753 ALA B N 1
ATOM 1487 C CA . ALA B 2 28 ? 24.035 -6.385 -9.649 1.00 31.97 753 ALA B CA 1
ATOM 1488 C C . ALA B 2 28 ? 24.324 -6.214 -11.146 1.00 34.58 753 ALA B C 1
ATOM 1489 O O . ALA B 2 28 ? 23.594 -5.509 -11.844 1.00 35.98 753 ALA B O 1
ATOM 1491 N N . LYS B 2 29 ? 25.392 -6.853 -11.627 1.00 33.84 754 LYS B N 1
ATOM 1492 C CA . LYS B 2 29 ? 25.707 -6.889 -13.058 1.00 37.27 754 LYS B CA 1
ATOM 1493 C C . LYS B 2 29 ? 24.852 -7.918 -13.794 1.00 38.92 754 LYS B C 1
ATOM 1494 O O . LYS B 2 29 ? 24.418 -7.676 -14.923 1.00 47.46 754 LYS B O 1
ATOM 1500 N N . GLN B 2 30 ? 24.615 -9.061 -13.147 1.00 36.15 755 GLN B N 1
ATOM 1501 C CA . GLN B 2 30 ? 23.760 -10.119 -13.695 1.00 41.63 755 GLN B CA 1
ATOM 1502 C C . GLN B 2 30 ? 22.295 -9.681 -13.792 1.00 37.49 755 GLN B C 1
ATOM 1503 O O . GLN B 2 30 ? 21.546 -10.176 -14.640 1.00 44.27 755 GLN B O 1
ATOM 1505 N N . CYS B 2 31 ? 21.897 -8.759 -12.916 1.00 47.56 756 CYS B N 1
ATOM 1506 C CA . CYS B 2 31 ? 20.586 -8.116 -12.996 1.00 35.25 756 CYS B CA 1
ATOM 1507 C C . CYS B 2 31 ? 20.675 -6.854 -13.861 1.00 38.89 756 CYS B C 1
ATOM 1508 O O . CYS B 2 31 ? 21.561 -6.748 -14.711 1.00 40.34 756 CYS B O 1
ATOM 1510 N N . GLY B 2 32 ? 19.767 -5.902 -13.648 1.00 38.39 757 GLY B N 1
ATOM 1511 C CA . GLY B 2 32 ? 19.708 -4.703 -14.485 1.00 34.38 757 GLY B CA 1
ATOM 1512 C C . GLY B 2 32 ? 19.971 -3.370 -13.807 1.00 39.20 757 GLY B C 1
ATOM 1513 O O . GLY B 2 32 ? 19.974 -2.329 -14.469 1.00 41.70 757 GLY B O 1
ATOM 1514 N N . ARG B 2 33 ? 20.195 -3.395 -12.493 1.00 36.72 758 ARG B N 1
ATOM 1515 C CA . ARG B 2 33 ? 20.400 -2.168 -11.723 1.00 46.12 758 ARG B CA 1
ATOM 1516 C C . ARG B 2 33 ? 21.789 -1.576 -11.959 1.00 47.63 758 ARG B C 1
ATOM 1517 O O . ARG B 2 33 ? 22.761 -1.960 -11.305 1.00 48.47 758 ARG B O 1
ATOM 1519 N N . LEU B 2 34 ? 21.864 -0.635 -12.899 1.00 39.46 759 LEU B N 1
ATOM 1520 C CA . LEU B 2 34 ? 23.124 0.003 -13.280 1.00 38.69 759 LEU B CA 1
ATOM 1521 C C . LEU B 2 34 ? 23.629 0.979 -12.217 1.00 38.04 759 LEU B C 1
ATOM 1522 O O . LEU B 2 34 ? 24.828 1.017 -11.921 1.00 31.17 759 LEU B O 1
ATOM 1524 N N . ASP B 2 35 ? 22.708 1.753 -11.642 1.00 32.99 760 ASP B N 1
ATOM 1525 C CA . ASP B 2 35 ? 23.043 2.743 -10.616 1.00 31.46 760 ASP B CA 1
ATOM 1526 C C . ASP B 2 35 ? 23.669 2.109 -9.368 1.00 31.05 760 ASP B C 1
ATOM 1527 O O . ASP B 2 35 ? 24.542 2.701 -8.729 1.00 27.86 760 ASP B O 1
ATOM 1532 N N . GLU B 2 36 ? 23.231 0.894 -9.047 1.00 30.07 761 GLU B N 1
ATOM 1533 C CA . GLU B 2 36 ? 23.763 0.153 -7.903 1.00 28.07 761 GLU B CA 1
ATOM 1534 C C . GLU B 2 36 ? 25.117 -0.497 -8.195 1.00 26.73 761 GLU B C 1
ATOM 1535 O O . GLU B 2 36 ? 25.947 -0.611 -7.293 1.00 23.86 761 GLU B O 1
ATOM 1541 N N . VAL B 2 37 ? 25.341 -0.916 -9.442 1.00 24.28 762 VAL B N 1
ATOM 1542 C CA . VAL B 2 37 ? 26.669 -1.371 -9.878 1.00 24.50 762 VAL B CA 1
ATOM 1543 C C . VAL B 2 37 ? 27.704 -0.284 -9.576 1.00 23.47 762 VAL B C 1
ATOM 1544 O O . VAL B 2 37 ? 28.781 -0.569 -9.050 1.00 22.64 762 VAL B O 1
ATOM 1548 N N . GLU B 2 38 ? 27.357 0.963 -9.889 1.00 21.21 763 GLU B N 1
ATOM 1549 C CA . GLU B 2 38 ? 28.233 2.109 -9.652 1.00 24.48 763 GLU B CA 1
ATOM 1550 C C . GLU B 2 38 ? 28.446 2.382 -8.161 1.00 23.55 763 GLU B C 1
ATOM 1551 O O . GLU B 2 38 ? 29.569 2.637 -7.737 1.00 21.22 763 GLU B O 1
ATOM 1553 N N . VAL B 2 39 ? 27.370 2.319 -7.377 1.00 22.29 764 VAL B N 1
ATOM 1554 C CA . VAL B 2 39 ? 27.432 2.523 -5.925 1.00 21.36 764 VAL B CA 1
ATOM 1555 C C . VAL B 2 39 ? 28.353 1.496 -5.262 1.00 15.83 764 VAL B C 1
ATOM 1556 O O . VAL B 2 39 ? 29.201 1.843 -4.417 1.00 18.07 764 VAL B O 1
ATOM 1560 N N . LEU B 2 40 ? 28.190 0.244 -5.666 1.00 17.71 765 LEU B N 1
ATOM 1561 C CA . LEU B 2 40 ? 28.981 -0.859 -5.148 1.00 17.74 765 LEU B CA 1
ATOM 1562 C C . LEU B 2 40 ? 30.433 -0.789 -5.625 1.00 19.78 765 LEU B C 1
ATOM 1563 O O . LEU B 2 40 ? 31.352 -1.102 -4.872 1.00 16.20 765 LEU B O 1
ATOM 1568 N N . THR B 2 41 ? 30.632 -0.368 -6.872 1.00 20.26 766 THR B N 1
ATOM 1569 C CA . THR B 2 41 ? 31.971 -0.195 -7.438 1.00 20.19 766 THR B CA 1
ATOM 1570 C C . THR B 2 41 ? 32.750 0.911 -6.716 1.00 18.06 766 THR B C 1
ATOM 1571 O O . THR B 2 41 ? 33.958 0.773 -6.479 1.00 20.46 766 THR B O 1
ATOM 1575 N N . GLU B 2 42 ? 32.060 1.983 -6.341 1.00 17.84 767 GLU B N 1
ATOM 1576 C CA . GLU B 2 42 ? 32.653 3.057 -5.538 1.00 20.43 767 GLU B CA 1
ATOM 1577 C C . GLU B 2 42 ? 33.127 2.530 -4.174 1.00 19.22 767 GLU B C 1
ATOM 1578 O O . GLU B 2 42 ? 34.228 2.849 -3.717 1.00 18.86 767 GLU B O 1
ATOM 1584 N N . ASN B 2 43 ? 32.294 1.717 -3.528 1.00 16.03 768 ASN B N 1
ATOM 1585 C CA . ASN B 2 43 ? 32.674 1.100 -2.256 1.00 15.91 768 ASN B CA 1
ATOM 1586 C C . ASN B 2 43 ? 33.870 0.158 -2.421 1.00 15.27 768 ASN B C 1
ATOM 1587 O O . ASN B 2 43 ? 34.785 0.146 -1.592 1.00 14.88 768 ASN B O 1
ATOM 1592 N N . LEU B 2 44 ? 33.863 -0.627 -3.491 1.00 16.11 769 LEU B N 1
ATOM 1593 C CA . LEU B 2 44 ? 34.997 -1.486 -3.815 1.00 17.46 769 LEU B CA 1
ATOM 1594 C C . LEU B 2 44 ? 36.290 -0.673 -3.946 1.00 18.77 769 LEU B C 1
ATOM 1595 O O . LEU B 2 44 ? 37.321 -1.041 -3.389 1.00 15.48 769 LEU B O 1
ATOM 1600 N N . ARG B 2 45 ? 36.222 0.445 -4.664 1.00 17.90 770 ARG B N 1
ATOM 1601 C CA . ARG B 2 45 ? 37.377 1.327 -4.818 1.00 20.02 770 ARG B CA 1
ATOM 1602 C C . ARG B 2 45 ? 37.895 1.813 -3.463 1.00 18.18 770 ARG B C 1
ATOM 1603 O O . ARG B 2 45 ? 39.106 1.851 -3.216 1.00 16.66 770 ARG B O 1
ATOM 1611 N N . GLU B 2 46 ? 36.974 2.156 -2.572 1.00 16.77 771 GLU B N 1
ATOM 1612 C CA . GLU B 2 46 ? 37.339 2.644 -1.246 1.00 17.36 771 GLU B CA 1
ATOM 1613 C C . GLU B 2 46 ? 37.982 1.566 -0.375 1.00 14.88 771 GLU B C 1
ATOM 1614 O O . GLU B 2 46 ? 38.955 1.834 0.337 1.00 16.96 771 GLU B O 1
ATOM 1620 N N . LEU B 2 47 ? 37.443 0.348 -0.433 1.00 14.38 772 LEU B N 1
ATOM 1621 C CA . LEU B 2 47 ? 38.031 -0.778 0.283 1.00 13.55 772 LEU B CA 1
ATOM 1622 C C . LEU B 2 47 ? 39.442 -1.068 -0.222 1.00 14.12 772 LEU B C 1
ATOM 1623 O O . LEU B 2 47 ? 40.355 -1.309 0.577 1.00 14.25 772 LEU B O 1
ATOM 1628 N N . LYS B 2 48 ? 39.625 -1.038 -1.541 1.00 14.17 773 LYS B N 1
ATOM 1629 C CA . LYS B 2 48 ? 40.942 -1.265 -2.137 1.00 16.32 773 LYS B CA 1
ATOM 1630 C C . LYS B 2 48 ? 41.951 -0.175 -1.754 1.00 14.99 773 LYS B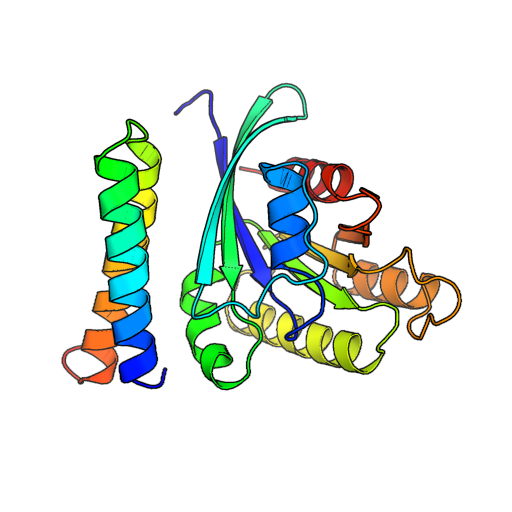 C 1
ATOM 1631 O O . LYS B 2 48 ? 43.119 -0.469 -1.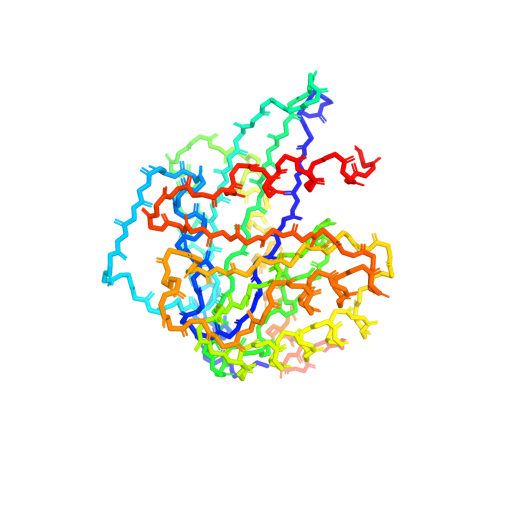504 1.00 16.47 773 LYS B O 1
ATOM 1637 N N . HIS B 2 49 ? 41.499 1.075 -1.681 1.00 15.53 774 HIS B N 1
ATOM 1638 C CA . HIS B 2 49 ? 42.348 2.187 -1.233 1.00 16.19 774 HIS B CA 1
ATOM 1639 C C . HIS B 2 49 ? 42.801 1.990 0.211 1.00 17.88 774 HIS B C 1
ATOM 1640 O O . HIS B 2 49 ? 43.975 2.191 0.541 1.00 16.16 774 HIS B O 1
ATOM 1647 N N . THR B 2 50 ? 41.870 1.594 1.071 1.00 15.87 775 THR B N 1
ATOM 1648 C CA . THR B 2 50 ? 42.193 1.307 2.467 1.00 16.69 775 THR B CA 1
ATOM 1649 C C . THR B 2 50 ? 43.198 0.157 2.587 1.00 14.08 775 THR B C 1
ATOM 1650 O O . THR B 2 50 ? 44.115 0.217 3.415 1.00 14.91 775 THR B O 1
ATOM 1654 N N . LEU B 2 51 ? 43.024 -0.885 1.775 1.00 13.02 776 LEU B N 1
ATOM 1655 C CA . LEU B 2 51 ? 43.967 -2.006 1.740 1.00 14.69 776 LEU B CA 1
ATOM 1656 C C . LEU B 2 51 ? 45.371 -1.562 1.323 1.00 15.29 776 LEU B C 1
ATOM 1657 O O . LEU B 2 51 ? 46.369 -1.924 1.961 1.00 14.57 776 LEU B O 1
ATOM 1662 N N . ALA B 2 52 ? 45.446 -0.756 0.270 1.00 14.95 777 ALA B N 1
ATOM 1663 C CA . ALA B 2 52 ? 46.727 -0.235 -0.198 1.00 13.93 777 ALA B CA 1
ATOM 1664 C C . ALA B 2 52 ? 47.400 0.639 0.867 1.00 16.02 777 ALA B C 1
ATOM 1665 O O . ALA B 2 52 ? 48.636 0.634 1.014 1.00 16.33 777 ALA B O 1
ATOM 1667 N N . LYS B 2 53 ? 46.593 1.377 1.621 1.00 15.32 778 LYS B N 1
ATOM 1668 C CA . LYS B 2 53 ? 47.092 2.197 2.720 1.00 15.02 778 LYS B CA 1
ATOM 1669 C C . LYS B 2 53 ? 47.651 1.336 3.854 1.00 16.34 778 LYS B C 1
ATOM 1670 O O . LYS B 2 53 ? 48.711 1.634 4.410 1.00 16.14 778 LYS B O 1
ATOM 1676 N N . GLN B 2 54 ? 46.950 0.259 4.187 1.00 14.32 779 GLN B N 1
ATOM 1677 C CA . GLN B 2 54 ? 47.412 -0.625 5.255 1.00 16.12 779 GLN B CA 1
ATOM 1678 C C . GLN B 2 54 ? 48.717 -1.324 4.898 1.00 14.28 779 GLN B C 1
ATOM 1679 O O . GLN B 2 54 ? 49.503 -1.683 5.787 1.00 15.74 779 GLN B O 1
ATOM 1685 N N . LYS B 2 55 ? 48.959 -1.481 3.600 1.00 14.33 780 LYS B N 1
ATOM 1686 C CA . LYS B 2 55 ? 50.211 -2.038 3.096 1.00 14.50 780 LYS B CA 1
ATOM 1687 C C . LYS B 2 55 ? 51.317 -0.994 2.904 1.00 14.35 780 LYS B C 1
ATOM 1688 O O . LYS B 2 55 ? 52.419 -1.333 2.482 1.00 15.22 780 LYS B O 1
ATOM 1694 N N . GLY B 2 56 ? 51.012 0.265 3.205 1.00 14.23 781 GLY B N 1
ATOM 1695 C CA . GLY B 2 56 ? 52.003 1.336 3.158 1.00 12.59 781 GLY B CA 1
ATOM 1696 C C . GLY B 2 56 ? 52.261 1.978 1.811 1.00 13.01 781 GLY B C 1
ATOM 1697 O O . GLY B 2 56 ? 53.150 2.822 1.684 1.00 13.31 781 GLY B O 1
ATOM 1698 N N . GLY B 2 57 ? 51.485 1.594 0.801 1.00 13.37 782 GLY B N 1
ATOM 1699 C CA . GLY B 2 57 ? 51.699 2.110 -0.543 1.00 14.34 782 GLY B CA 1
ATOM 1700 C C . GLY B 2 57 ? 51.286 3.554 -0.710 1.00 12.53 782 GLY B C 1
ATOM 1701 O O . GLY B 2 57 ? 51.782 4.234 -1.603 1.00 14.61 782 GLY B O 1
ATOM 1702 N N . THR B 2 58 ? 50.342 3.994 0.109 1.00 12.72 783 THR B N 1
ATOM 1703 C CA . THR B 2 58 ? 49.944 5.405 0.159 1.00 15.31 783 THR B CA 1
ATOM 1704 C C . THR B 2 58 ? 49.664 5.817 1.590 1.00 15.22 783 THR B C 1
ATOM 1705 O O . THR B 2 58 ? 49.567 4.962 2.480 1.00 14.80 783 THR B O 1
ATOM 1709 N N . ASP B 2 59 ? 49.513 7.122 1.805 1.00 15.12 784 ASP B N 1
ATOM 1710 C CA . ASP B 2 59 ? 49.018 7.660 3.065 1.00 17.19 784 ASP B CA 1
ATOM 1711 C C . ASP B 2 59 ? 47.529 8.004 2.955 1.00 19.31 784 ASP B C 1
ATOM 1712 O O . ASP B 2 59 ? 46.950 8.586 3.873 1.00 22.70 784 ASP B O 1
#

Nearest PDB structures (foldseek):
  1z0j-assembly1_A  TM=1.006E+00  e=9.622E-37  Mus musculus
  3mjh-assembly2_C  TM=9.864E-01  e=8.596E-24  Homo sapiens
  1tu3-assembly3_E-2  TM=9.867E-01  e=1.944E-23  Homo sapiens
  1n6o-assembly1_A  TM=9.751E-01  e=2.499E-23  Homo sapiens
  1n6n-assembly1_A  TM=9.785E-01  e=4.130E-23  Homo sapiens

Sequence (220 aa):
GSALRELKVCLLGDTGVGKSSIMWRFVEDSFDPNINPTIGASFMTKTVQYQNELHKFLIWDTAGLERFRALAPMYYRGSAAAIIVYDITKEETFSTLKNWVRELRQHGPPSIVVAIAGNKCDLTDVREVMERDAKDYADSIHAIFVETSAKNAININELFIEISRRIPSIEEELLLQQIDNIKAYIFDAKQCGRLDEVEVLTENLRELKHTLAKQKGGTD

B-factor: mean 19.02, std 9.64, range [8.25, 53.05]

Radius of gyration: 17.09 Å; Cα contacts (8 Å, |Δi|>4): 372; chains: 2; bounding box: 46×36×45 Å

CATH classification: 3.40.50.300

Foldseek 3Di:
DVQEAEAAEEEAFAWPQQQVLLVCCVAVVDGDPPDDFDDAKDWDWDWDQAPNGIYIYIYIYGGNPDVNPVSCCVRPPPGLEYEYGAEQLDVVRVVRSVVVVVVCVVHHDLLRAYAYEHEPVVPVVRGDHDPVVVVVVCVVSVYHYDYYYSPVGGCSVVRVSVSVVSRPD/DPLVVLVVVLVVLVVVLVVCVVDPNPVVNVVSVVVNVVSVVVNCVVVPVDD

InterPro domains:
  IPR001806 Small GTPase [PF00071] (7-166)
  IPR001806 Small GTPase [PS51421] (1-194)
  IPR001806 Small GTPase [SM00174] (8-169)
  IPR005225 Small GTP-binding domain [TIGR00231] (5-160)
  IPR027417 P-loop containing nucleoside triphosphate hydrolase [G3DSA:3.40.50.300] (3-194)
  IPR027417 P-loop containing nucleoside triphosphate hydrolase [SSF52540] (5-168)

Secondary structure (DSSP, 8-state):
--SEEEEEEEEE--TTSSHHHHHHHHHHS---TTPPPP-SEEEEEEEEEETTEEEEEEEEEE--SGGGGGGTHHHHTT-SEEEEEEETT-HHHHHHHHHHHHHHHHHS-TTSEEEEEEE-TT-GGG--S-HHHHHHHHHHTT-EEEE-BTTTTBSHHHHHHHHHHH---/--HHHHHHHHHHHHHHHHHHHHSS-HHHHHHHHHHHHHHHHHHHHHTTS--